Protein AF-A0A9X1SZ32-F1 (afdb_monomer_lite)

Secondary structure (DSSP, 8-state):
------------SSSSSSS-EEEE-----HHHHHHHHHH-TT-EEETTTTEEEEESTTHHHHHHHHHHHHHHHHTHHHHHHHHHHHHHS----TTEEEETTEEEE-----HHHHHHHHHSTT-EEETTTTEEEE-GGGHHHHHHHHHHHHHHHHHTSHHHHHHHHHHTTT-HHHHHHHHHHHHHHHTEEEE-GGGPPPTTSEEEETTEEEEEEEEEEEEP-HHHHTTT-TT--TT-EEEEEEPPPHHHHHHPPPBSS--SS--SEEPPBHHHHHHHHHHHHHHHHHHHHTT-

Structure (mmCIF, N/CA/C/O backbone):
data_AF-A0A9X1SZ32-F1
#
_entry.id   AF-A0A9X1SZ32-F1
#
loop_
_atom_site.group_PDB
_atom_site.id
_atom_site.type_symbol
_atom_site.label_atom_id
_atom_site.label_alt_id
_atom_site.label_comp_id
_atom_site.label_asym_id
_atom_site.label_entity_id
_atom_site.label_seq_id
_atom_site.pdbx_PDB_ins_code
_atom_site.Cartn_x
_atom_site.Cartn_y
_atom_site.Cartn_z
_atom_site.occupancy
_atom_site.B_iso_or_equiv
_atom_site.auth_seq_id
_atom_site.auth_comp_id
_atom_site.auth_asym_id
_atom_site.auth_atom_id
_atom_site.pdbx_PDB_model_num
ATOM 1 N N . MET A 1 1 ? -28.808 -0.299 -74.454 1.00 37.22 1 MET A N 1
ATOM 2 C CA . MET A 1 1 ? -27.360 -0.126 -74.206 1.00 37.22 1 MET A CA 1
ATOM 3 C C . MET A 1 1 ? -27.230 0.939 -73.129 1.00 37.22 1 MET A C 1
ATOM 5 O O . MET A 1 1 ? -27.571 2.066 -73.428 1.00 37.22 1 MET A O 1
ATOM 9 N N . GLY A 1 2 ? -26.879 0.734 -71.868 1.00 31.92 2 GLY A N 1
ATOM 10 C CA . GLY A 1 2 ? -26.468 -0.395 -71.041 1.00 31.92 2 GLY A CA 1
ATOM 11 C C . GLY A 1 2 ? -26.154 0.225 -69.664 1.00 31.92 2 GLY A C 1
ATOM 12 O O . GLY A 1 2 ? -25.594 1.315 -69.604 1.00 31.92 2 GLY A O 1
ATOM 13 N N . THR A 1 3 ? -26.618 -0.410 -68.593 1.00 28.94 3 THR A N 1
ATOM 14 C CA . THR A 1 3 ? -26.523 -0.019 -67.173 1.00 28.94 3 THR A CA 1
ATOM 15 C C . THR A 1 3 ? -25.076 0.079 -66.655 1.00 28.94 3 THR A C 1
ATOM 17 O O . THR A 1 3 ? -24.227 -0.631 -67.186 1.00 28.94 3 THR A O 1
ATOM 20 N N . LEU A 1 4 ? -24.836 0.879 -65.592 1.00 28.22 4 LEU A N 1
ATOM 21 C CA . LEU A 1 4 ? -24.066 0.599 -64.340 1.00 28.22 4 LEU A CA 1
ATOM 22 C C . LEU A 1 4 ? -23.610 1.933 -63.688 1.00 28.22 4 LEU A C 1
ATOM 24 O O . LEU A 1 4 ? -22.936 2.732 -64.324 1.00 28.22 4 LEU A O 1
ATOM 28 N N . LEU A 1 5 ? -24.169 2.307 -62.524 1.00 27.97 5 LEU A N 1
ATOM 29 C CA . LEU A 1 5 ? -23.553 2.196 -61.178 1.00 27.97 5 LEU A CA 1
ATOM 30 C C . LEU A 1 5 ? -22.208 2.955 -61.082 1.00 27.97 5 LEU A C 1
ATOM 32 O O . LEU A 1 5 ? -21.246 2.606 -61.744 1.00 27.97 5 LEU A O 1
ATOM 36 N N . GLY A 1 6 ? -22.074 3.979 -60.243 1.00 26.28 6 GLY A N 1
ATOM 37 C CA . GLY A 1 6 ? -21.951 3.717 -58.818 1.00 26.28 6 GLY A CA 1
ATOM 38 C C . GLY A 1 6 ? -21.923 4.984 -57.968 1.00 26.28 6 GLY A C 1
ATOM 39 O O . GLY A 1 6 ? -21.203 5.942 -58.231 1.00 26.28 6 GLY A O 1
ATOM 40 N N . ASN A 1 7 ? -22.749 4.906 -56.935 1.00 30.33 7 ASN A N 1
ATOM 41 C CA . ASN A 1 7 ? -22.775 5.690 -55.717 1.00 30.33 7 ASN A CA 1
ATOM 42 C C . ASN A 1 7 ? -21.350 5.833 -55.145 1.00 30.33 7 ASN A C 1
ATOM 44 O O . ASN A 1 7 ? -20.684 4.820 -54.933 1.00 30.33 7 ASN A O 1
ATOM 48 N N . ALA A 1 8 ? -20.880 7.056 -54.896 1.00 31.31 8 ALA A N 1
ATOM 49 C CA . ALA A 1 8 ? -19.676 7.276 -54.100 1.00 31.31 8 ALA A CA 1
ATOM 50 C C . ALA A 1 8 ? -20.061 7.151 -52.615 1.00 31.31 8 ALA A C 1
ATOM 52 O O . ALA A 1 8 ? -20.875 7.954 -52.156 1.00 31.31 8 ALA A O 1
ATOM 53 N N . PRO A 1 9 ? -19.535 6.182 -51.844 1.00 33.00 9 PRO A N 1
ATOM 54 C CA . PRO A 1 9 ? -19.779 6.153 -50.414 1.00 33.00 9 PRO A CA 1
ATOM 55 C C . PRO A 1 9 ? -18.887 7.202 -49.748 1.00 33.00 9 PRO A C 1
ATOM 57 O O . PRO A 1 9 ? -17.662 7.084 -49.715 1.00 33.00 9 PRO A O 1
ATOM 60 N N . GLN A 1 10 ? -19.531 8.236 -49.218 1.00 39.84 10 GLN A N 1
ATOM 61 C CA . GLN A 1 10 ? -19.034 9.047 -48.114 1.00 39.84 10 GLN A CA 1
ATOM 62 C C . GLN A 1 10 ? -19.106 8.203 -46.824 1.00 39.84 10 GLN A C 1
ATOM 64 O O . GLN A 1 10 ? -20.046 8.329 -46.055 1.00 39.84 10 GLN A O 1
ATOM 69 N N . GLU A 1 11 ? -18.136 7.320 -46.590 1.00 31.11 11 GLU A N 1
ATOM 70 C CA . GLU A 1 11 ? -17.907 6.617 -45.312 1.00 31.11 11 GLU A CA 1
ATOM 71 C C . GLU A 1 11 ? -16.381 6.374 -45.253 1.00 31.11 11 GLU A C 1
ATOM 73 O O . GLU A 1 11 ? -15.812 5.887 -46.222 1.00 31.11 11 GLU A O 1
ATOM 78 N N . SER A 1 12 ? -15.582 6.753 -44.253 1.00 35.78 12 SER A N 1
ATOM 79 C CA . SER A 1 12 ? -15.790 6.677 -42.810 1.00 35.78 12 SER A CA 1
ATOM 80 C C . SER A 1 12 ? -14.724 7.524 -42.068 1.00 35.78 12 SER A C 1
ATOM 82 O O . SER A 1 12 ? -13.616 7.052 -41.812 1.00 35.78 12 SER A O 1
ATOM 84 N N . GLU A 1 13 ? -15.030 8.769 -41.695 1.00 36.19 13 GLU A N 1
ATOM 85 C CA . GLU A 1 13 ? -14.284 9.485 -40.630 1.00 36.19 13 GLU A CA 1
ATOM 86 C C . GLU A 1 13 ? -14.883 9.220 -39.235 1.00 36.19 13 GLU A C 1
ATOM 88 O O . GLU A 1 13 ? -14.271 9.547 -38.225 1.00 36.19 13 GLU A O 1
ATOM 93 N N . ALA A 1 14 ? -16.049 8.568 -39.167 1.00 35.50 14 ALA A N 1
ATOM 94 C CA . ALA A 1 14 ? -16.816 8.386 -37.934 1.00 35.50 14 ALA A CA 1
ATOM 95 C C . ALA A 1 14 ? -16.626 7.023 -37.230 1.00 35.50 14 ALA A C 1
ATOM 97 O O . ALA A 1 14 ? -17.213 6.820 -36.173 1.00 35.50 14 ALA A O 1
ATOM 98 N N . ASP A 1 15 ? -15.820 6.098 -37.770 1.00 35.91 15 ASP A N 1
ATOM 99 C CA . ASP A 1 15 ? -15.730 4.715 -37.245 1.00 35.91 15 ASP A CA 1
ATOM 100 C C . ASP A 1 15 ? -14.423 4.414 -36.469 1.00 35.91 15 ASP A C 1
ATOM 102 O O . ASP A 1 15 ? -14.280 3.370 -35.833 1.00 35.91 15 ASP A O 1
ATOM 106 N N . ASP A 1 16 ? -13.463 5.349 -36.458 1.00 45.59 16 ASP A N 1
ATOM 107 C CA . ASP A 1 16 ? -12.176 5.186 -35.757 1.00 45.59 16 ASP A CA 1
ATOM 108 C C . ASP A 1 16 ? -12.234 5.602 -34.271 1.00 45.59 16 ASP A C 1
ATOM 110 O O . ASP A 1 16 ? -11.344 5.247 -33.495 1.00 45.59 16 ASP A O 1
ATOM 114 N N . GLU A 1 17 ? -13.279 6.314 -33.833 1.00 44.75 17 GLU A N 1
ATOM 115 C CA . GLU A 1 17 ? -13.390 6.789 -32.442 1.00 44.75 17 GLU A CA 1
ATOM 116 C C . GLU A 1 17 ? -13.824 5.677 -31.463 1.00 44.75 17 GLU A C 1
ATOM 118 O O . GLU A 1 17 ? -13.561 5.756 -30.263 1.00 44.75 17 GLU A O 1
ATOM 123 N N . ALA A 1 18 ? -14.399 4.583 -31.981 1.00 48.84 18 ALA A N 1
ATOM 124 C CA . ALA A 1 18 ? -14.763 3.389 -31.212 1.00 48.84 18 ALA A CA 1
ATOM 125 C C . ALA A 1 18 ? -13.740 2.239 -31.331 1.00 48.84 18 ALA A C 1
ATOM 127 O O . ALA A 1 18 ? -13.818 1.250 -30.591 1.00 48.84 18 ALA A O 1
ATOM 128 N N . ALA A 1 19 ? -12.769 2.339 -32.247 1.00 57.78 19 ALA A N 1
ATOM 129 C CA . ALA A 1 19 ? -11.773 1.299 -32.454 1.00 57.78 19 ALA A CA 1
ATOM 130 C C . ALA A 1 19 ? -10.678 1.369 -31.367 1.00 57.78 19 ALA A C 1
ATOM 132 O O . ALA A 1 19 ? -10.006 2.391 -31.213 1.00 57.78 19 ALA A O 1
ATOM 133 N N . 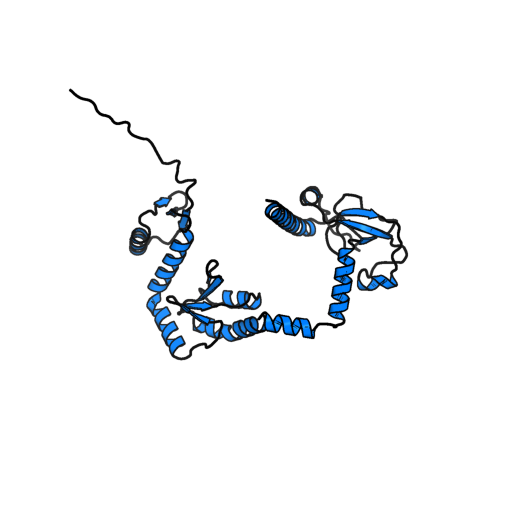PRO A 1 20 ? -10.428 0.285 -30.609 1.00 71.31 20 PRO A N 1
ATOM 134 C CA . PRO A 1 20 ? -9.401 0.285 -29.571 1.00 71.31 20 PRO A CA 1
ATOM 135 C C . PRO A 1 20 ? -8.019 0.503 -30.200 1.00 71.31 20 PRO A C 1
ATOM 137 O O . PRO A 1 20 ? -7.625 -0.237 -31.103 1.00 71.31 20 PRO A O 1
ATOM 140 N N . GLY A 1 21 ? -7.278 1.493 -29.707 1.00 81.62 21 GLY A N 1
ATOM 141 C CA . GLY A 1 21 ? -5.959 1.885 -30.205 1.00 81.62 21 GLY A CA 1
ATOM 142 C C . GLY A 1 21 ? -5.126 2.578 -29.126 1.00 81.62 21 GLY A C 1
ATOM 143 O O . GLY A 1 21 ? -5.576 2.755 -27.996 1.00 81.62 21 GLY A O 1
ATOM 144 N N . SER A 1 22 ? -3.887 2.938 -29.458 1.00 86.19 22 SER A N 1
ATOM 145 C CA . SER A 1 22 ? -2.960 3.598 -28.528 1.00 86.19 22 SER A CA 1
ATOM 146 C C . SER A 1 22 ? -2.138 4.654 -29.244 1.00 86.19 22 SER A C 1
ATOM 148 O O . SER A 1 22 ? -1.840 4.514 -30.429 1.00 86.19 22 SER A O 1
ATOM 150 N N . VAL A 1 23 ? -1.739 5.685 -28.505 1.00 86.06 23 VAL A N 1
ATOM 151 C CA . VAL A 1 23 ? -0.938 6.801 -29.015 1.00 86.06 23 VAL A CA 1
ATOM 152 C C . VAL A 1 23 ? 0.519 6.680 -28.577 1.00 86.06 23 VAL A C 1
ATOM 154 O O . VAL A 1 23 ? 0.804 6.119 -27.518 1.00 86.06 23 VAL A O 1
ATOM 157 N N . VAL A 1 24 ? 1.438 7.186 -29.397 1.00 83.50 24 VAL A N 1
ATOM 158 C CA . VAL A 1 24 ? 2.868 7.292 -29.088 1.00 83.50 24 VAL A CA 1
ATOM 159 C C . VAL A 1 24 ? 3.442 8.580 -29.667 1.00 83.50 24 VAL A C 1
ATOM 161 O O . VAL A 1 24 ? 3.164 8.929 -30.812 1.00 83.50 24 VAL A O 1
ATOM 164 N N . ALA A 1 25 ? 4.260 9.275 -28.884 1.00 80.75 25 ALA A N 1
ATOM 165 C CA . ALA A 1 25 ? 5.033 10.424 -29.330 1.00 80.75 25 ALA A CA 1
ATOM 166 C C . ALA A 1 25 ? 6.519 10.154 -29.077 1.00 80.75 25 ALA A C 1
ATOM 168 O O . ALA A 1 25 ? 6.885 9.598 -28.042 1.00 80.75 25 ALA A O 1
ATOM 169 N N . PHE A 1 26 ? 7.359 10.533 -30.032 1.00 71.25 26 PHE A N 1
ATOM 170 C CA . PHE A 1 26 ? 8.816 10.468 -29.954 1.00 71.25 26 PHE A CA 1
ATOM 171 C C . PHE A 1 26 ? 9.406 11.639 -30.762 1.00 71.25 26 PHE A C 1
ATOM 173 O O . PHE A 1 26 ? 8.697 12.190 -31.613 1.00 71.25 26 PHE A O 1
ATOM 180 N N . PRO A 1 27 ? 10.656 12.065 -30.492 1.00 68.50 27 PRO A N 1
ATOM 181 C CA . PRO A 1 27 ? 11.306 13.147 -31.231 1.00 68.50 27 PRO A CA 1
ATOM 182 C C . PRO A 1 27 ? 11.292 12.902 -32.745 1.00 68.50 27 PRO A C 1
ATOM 184 O O . PRO A 1 27 ? 11.427 11.766 -33.197 1.00 68.50 27 PRO A O 1
ATOM 187 N N . TYR A 1 28 ? 11.126 13.965 -33.536 1.00 55.81 28 TYR A N 1
ATOM 188 C CA . TYR A 1 28 ? 11.099 13.843 -34.992 1.00 55.81 28 TYR A CA 1
ATOM 189 C C . TYR A 1 28 ? 12.503 13.537 -35.527 1.00 55.81 28 TYR A C 1
ATOM 191 O O . TYR A 1 28 ? 13.334 14.431 -35.669 1.00 55.81 28 TYR A O 1
ATOM 199 N N . ASP A 1 29 ? 12.741 12.269 -35.844 1.00 65.81 29 ASP A N 1
ATOM 200 C CA . ASP A 1 29 ? 13.906 11.790 -36.579 1.00 65.81 29 ASP A CA 1
ATOM 201 C C . ASP A 1 29 ? 13.441 11.000 -37.809 1.00 65.81 29 ASP A C 1
ATOM 203 O O . ASP A 1 29 ? 12.583 10.120 -37.716 1.00 65.81 29 ASP A O 1
ATOM 207 N N . ARG A 1 30 ? 14.004 11.320 -38.978 1.00 54.25 30 ARG A N 1
ATOM 208 C CA . ARG A 1 30 ? 13.578 10.761 -40.269 1.00 54.25 30 ARG A CA 1
ATOM 209 C C . ARG A 1 30 ? 13.781 9.245 -40.312 1.00 54.25 30 ARG A C 1
ATOM 211 O O . ARG A 1 30 ? 12.917 8.534 -40.812 1.00 54.25 30 ARG A O 1
ATOM 218 N N . MET A 1 31 ? 14.871 8.758 -39.719 1.00 50.03 31 MET A N 1
ATOM 219 C CA . MET A 1 31 ? 15.194 7.333 -39.670 1.00 50.03 31 MET A CA 1
ATOM 220 C C . MET A 1 31 ? 14.257 6.575 -38.713 1.00 50.03 31 MET A C 1
ATOM 222 O O . MET A 1 31 ? 13.706 5.538 -39.080 1.00 50.03 31 MET A O 1
ATOM 226 N N . THR A 1 32 ? 13.995 7.134 -37.529 1.00 63.88 32 THR A N 1
ATOM 227 C CA . THR A 1 32 ? 13.043 6.593 -36.542 1.00 63.88 32 THR A CA 1
ATOM 228 C C . THR A 1 32 ? 11.605 6.562 -37.081 1.00 63.88 32 THR A C 1
ATOM 230 O O . THR A 1 32 ? 10.882 5.584 -36.884 1.00 63.88 32 THR A O 1
ATOM 233 N N . VAL A 1 33 ? 11.180 7.597 -37.817 1.00 71.88 33 VAL A N 1
ATOM 234 C CA . VAL A 1 33 ? 9.857 7.645 -38.466 1.00 71.88 33 VAL A CA 1
ATOM 235 C C . VAL A 1 33 ? 9.734 6.582 -39.559 1.00 71.88 33 VAL A C 1
ATOM 237 O O . VAL A 1 33 ? 8.706 5.903 -39.623 1.00 71.88 33 VAL A O 1
ATOM 240 N N . ASP A 1 34 ? 10.762 6.387 -40.386 1.00 72.31 34 ASP A N 1
ATOM 241 C CA . ASP A 1 34 ? 10.743 5.374 -41.448 1.00 72.31 34 ASP A CA 1
ATOM 242 C C . ASP A 1 34 ? 10.673 3.947 -40.871 1.00 72.31 34 ASP A C 1
ATOM 244 O O . ASP A 1 34 ? 9.846 3.137 -41.308 1.00 72.31 34 ASP A O 1
ATOM 248 N N . GLN A 1 35 ? 11.443 3.655 -39.817 1.00 73.62 35 GLN A N 1
ATOM 249 C CA . GLN A 1 35 ? 11.374 2.378 -39.093 1.00 73.62 35 GLN A CA 1
ATOM 250 C C . GLN A 1 35 ? 10.012 2.163 -38.416 1.00 73.62 35 GLN A C 1
ATOM 252 O O . GLN A 1 35 ? 9.424 1.079 -38.510 1.00 73.62 35 GLN A O 1
ATOM 257 N N . PHE A 1 36 ? 9.462 3.204 -37.782 1.00 81.12 36 PHE A N 1
ATOM 258 C CA . PHE A 1 36 ? 8.135 3.159 -37.173 1.00 81.12 36 PHE A CA 1
ATOM 259 C C . PHE A 1 36 ? 7.045 2.860 -38.211 1.00 81.12 36 PHE A C 1
ATOM 261 O O . PHE A 1 36 ? 6.205 1.983 -37.992 1.00 81.12 36 PHE A O 1
ATOM 268 N N . ARG A 1 37 ? 7.075 3.527 -39.372 1.00 82.62 37 ARG A N 1
ATOM 269 C CA . ARG A 1 37 ? 6.113 3.302 -40.466 1.00 82.62 37 ARG A CA 1
ATOM 270 C C . ARG A 1 37 ? 6.253 1.916 -41.085 1.00 82.62 37 ARG A C 1
ATOM 272 O O . ARG A 1 37 ? 5.239 1.315 -41.437 1.00 82.62 37 ARG A O 1
ATOM 279 N N . HIS A 1 38 ? 7.468 1.375 -41.160 1.00 80.56 38 HIS A N 1
ATOM 280 C CA . HIS A 1 38 ? 7.688 -0.009 -41.577 1.00 80.56 38 HIS A CA 1
ATOM 281 C C . HIS A 1 38 ? 7.061 -1.006 -40.583 1.00 80.56 38 HIS A C 1
ATOM 283 O O . HIS A 1 38 ? 6.368 -1.946 -40.975 1.00 80.56 38 HIS A O 1
ATOM 289 N N . ARG A 1 39 ? 7.238 -0.778 -39.274 1.00 82.94 39 ARG A N 1
ATOM 290 C CA . ARG A 1 39 ? 6.741 -1.663 -38.204 1.00 82.94 39 ARG A CA 1
ATOM 291 C C . ARG A 1 39 ? 5.235 -1.547 -37.942 1.00 82.94 39 ARG A C 1
ATOM 293 O O . ARG A 1 39 ? 4.593 -2.521 -37.509 1.00 82.94 39 ARG A O 1
ATOM 300 N N . PHE A 1 40 ? 4.672 -0.368 -38.191 1.00 89.31 40 PHE A N 1
ATOM 301 C CA . PHE A 1 40 ? 3.260 -0.032 -38.023 1.00 89.31 40 PHE A CA 1
ATOM 302 C C . PHE A 1 40 ? 2.683 0.619 -39.291 1.00 89.31 40 PHE A C 1
ATOM 304 O O . PHE A 1 40 ? 2.341 1.800 -39.275 1.00 89.31 40 PHE A O 1
ATOM 311 N N . PRO A 1 41 ? 2.452 -0.151 -40.373 1.00 85.06 41 PRO A N 1
ATOM 312 C CA . PRO A 1 41 ? 1.997 0.406 -41.654 1.00 85.06 41 PRO A CA 1
ATOM 313 C C . PRO A 1 41 ? 0.627 1.095 -41.603 1.00 85.06 41 PRO A C 1
ATOM 315 O O . PRO A 1 41 ? 0.294 1.889 -42.474 1.00 85.06 41 PRO A O 1
ATOM 318 N N . ARG A 1 42 ? -0.188 0.766 -40.591 1.00 86.12 42 ARG A N 1
ATOM 319 C CA . ARG A 1 42 ? -1.528 1.334 -40.367 1.00 86.12 42 ARG A CA 1
ATOM 320 C C . ARG A 1 42 ? -1.546 2.476 -39.343 1.00 86.12 42 ARG A C 1
ATOM 322 O O . ARG A 1 42 ? -2.628 2.922 -38.978 1.00 86.12 42 ARG A O 1
ATOM 329 N N . ALA A 1 43 ? -0.389 2.905 -38.832 1.00 88.50 43 ALA A N 1
ATOM 330 C CA . ALA A 1 43 ? -0.320 4.037 -37.915 1.00 88.50 43 ALA A CA 1
ATOM 331 C C . ALA A 1 43 ? -0.621 5.355 -38.642 1.00 88.50 43 ALA A C 1
ATOM 333 O O . ALA A 1 43 ? -0.263 5.525 -39.808 1.00 88.50 43 ALA A O 1
ATOM 334 N N . ARG A 1 44 ? -1.262 6.296 -37.947 1.00 88.12 44 ARG A N 1
ATOM 335 C CA . ARG A 1 44 ? -1.644 7.607 -38.489 1.00 88.12 44 ARG A CA 1
ATOM 336 C C . ARG A 1 44 ? -1.108 8.719 -37.601 1.00 88.12 44 ARG A C 1
ATOM 338 O O . ARG A 1 44 ? -1.188 8.618 -36.381 1.00 88.12 44 ARG A O 1
ATOM 345 N N . TRP A 1 45 ? -0.564 9.771 -38.204 1.00 86.94 45 TRP A N 1
ATOM 346 C CA . TRP A 1 45 ? -0.228 10.984 -37.463 1.00 86.94 45 TRP A CA 1
ATOM 347 C C . TRP A 1 45 ? -1.516 11.717 -37.095 1.00 86.94 45 TRP A C 1
ATOM 349 O O . TRP A 1 45 ? -2.368 11.932 -37.957 1.00 86.94 45 TRP A O 1
ATOM 359 N N . ARG A 1 46 ? -1.650 12.087 -35.824 1.00 85.00 46 ARG A N 1
ATOM 360 C CA . ARG A 1 46 ? -2.748 12.899 -35.311 1.00 85.00 46 ARG A CA 1
ATOM 361 C C . ARG A 1 46 ? -2.200 14.250 -34.881 1.00 85.00 46 ARG A C 1
ATOM 363 O O . ARG A 1 46 ? -1.402 14.340 -33.946 1.00 85.00 46 ARG A O 1
ATOM 370 N N . ASP A 1 47 ? -2.600 15.289 -35.608 1.00 78.31 47 ASP A N 1
ATOM 371 C CA . ASP A 1 47 ? -2.028 16.622 -35.435 1.00 78.31 47 ASP A CA 1
ATOM 372 C C . ASP A 1 47 ? -2.515 17.328 -34.163 1.00 78.31 47 ASP A C 1
ATOM 374 O O . ASP A 1 47 ? -1.780 18.115 -33.573 1.00 78.31 47 ASP A O 1
ATOM 378 N N . ASP A 1 48 ? -3.711 16.979 -33.694 1.00 79.31 48 ASP A N 1
ATOM 379 C CA . ASP A 1 48 ? -4.348 17.503 -32.485 1.00 79.31 48 ASP A CA 1
ATOM 380 C C . ASP A 1 48 ? -3.606 17.117 -31.196 1.00 79.31 48 ASP A C 1
ATOM 382 O O . ASP A 1 48 ? -3.498 17.921 -30.274 1.00 79.31 48 ASP A O 1
ATOM 386 N N . ILE A 1 49 ? -3.043 15.908 -31.153 1.00 77.81 49 ILE A N 1
ATOM 387 C CA . ILE A 1 49 ? -2.268 15.389 -30.012 1.00 77.81 49 ILE A CA 1
ATOM 388 C C . ILE A 1 49 ? -0.760 15.325 -30.284 1.00 77.81 49 ILE A C 1
ATOM 390 O O . ILE A 1 49 ? -0.009 14.849 -29.433 1.00 77.81 49 ILE A O 1
ATOM 394 N N . LYS A 1 50 ? -0.323 15.772 -31.471 1.00 81.75 50 LYS A N 1
ATOM 395 C CA . LYS A 1 50 ? 1.068 15.711 -31.955 1.00 81.75 50 LYS A CA 1
ATOM 396 C C . LYS A 1 50 ? 1.716 14.343 -31.699 1.00 81.75 50 LYS A C 1
ATOM 398 O O . LYS A 1 50 ? 2.840 14.245 -31.208 1.00 81.75 50 LYS A O 1
ATOM 403 N N . ALA A 1 51 ? 0.981 13.281 -32.017 1.00 86.50 51 ALA A N 1
ATOM 404 C CA . ALA A 1 51 ? 1.382 11.907 -31.748 1.00 86.50 51 ALA A CA 1
ATOM 405 C C . ALA A 1 51 ? 0.916 10.958 -32.856 1.00 86.50 51 ALA A C 1
ATOM 407 O O . ALA A 1 51 ? -0.036 11.224 -33.592 1.00 86.50 51 ALA A O 1
ATOM 408 N N . TRP A 1 52 ? 1.568 9.804 -32.951 1.00 87.44 52 TRP A N 1
ATOM 409 C CA . TRP A 1 52 ? 1.144 8.711 -33.813 1.00 87.44 52 TRP A CA 1
ATOM 410 C C . TRP A 1 52 ? 0.085 7.866 -33.114 1.00 87.44 52 TRP A C 1
ATOM 412 O O . TRP A 1 52 ? 0.302 7.365 -32.012 1.00 87.44 52 TRP A O 1
ATOM 422 N N . TRP A 1 53 ? -1.047 7.656 -33.774 1.00 89.38 53 TRP A N 1
ATOM 423 C CA . TRP A 1 53 ? -2.066 6.702 -33.364 1.00 89.38 53 TRP A CA 1
ATOM 424 C C . TRP A 1 53 ? -1.844 5.358 -34.055 1.00 89.38 53 TRP A C 1
ATOM 426 O O . TRP A 1 53 ? -1.660 5.292 -35.273 1.00 89.38 53 TRP A O 1
ATOM 436 N N . VAL A 1 54 ? -1.871 4.275 -33.280 1.00 89.69 54 VAL A N 1
ATOM 437 C CA . VAL A 1 54 ? -1.736 2.902 -33.772 1.00 89.69 54 VAL A CA 1
ATOM 438 C C . VAL A 1 54 ? -3.037 2.135 -33.505 1.00 89.69 54 VAL A C 1
ATOM 440 O O . VAL A 1 54 ? -3.436 2.018 -32.341 1.00 89.69 54 VAL A O 1
ATOM 443 N N . PRO A 1 55 ? -3.673 1.555 -34.542 1.00 85.94 55 PRO A N 1
ATOM 444 C CA . PRO A 1 55 ? -4.903 0.785 -34.383 1.00 85.94 55 PRO A CA 1
ATOM 445 C C . PRO A 1 55 ? -4.670 -0.580 -33.723 1.00 85.94 55 PRO A C 1
ATOM 447 O O . PRO A 1 55 ? -3.677 -1.269 -33.990 1.00 85.94 55 PRO A O 1
ATOM 450 N N . GLY A 1 56 ? -5.655 -1.025 -32.943 1.00 82.69 56 GLY A N 1
ATOM 451 C CA . GLY A 1 56 ? -5.792 -2.390 -32.442 1.00 82.69 56 GLY A CA 1
ATOM 452 C C . GLY A 1 56 ? -5.695 -2.518 -30.918 1.00 82.69 56 GLY A C 1
ATOM 453 O O . GLY A 1 56 ? -4.943 -1.816 -30.248 1.00 82.69 56 GLY A O 1
ATOM 454 N N . LYS A 1 57 ? -6.388 -3.526 -30.369 1.00 79.81 57 LYS A N 1
ATOM 455 C CA . LYS A 1 57 ? -6.447 -3.832 -28.921 1.00 79.81 57 LYS A CA 1
ATOM 456 C C . LYS A 1 57 ? -5.081 -4.062 -28.261 1.00 79.81 57 LYS A C 1
ATOM 458 O O . LYS A 1 57 ? -4.953 -3.931 -27.052 1.00 79.81 57 LYS A O 1
ATOM 463 N N . THR A 1 58 ? -4.056 -4.420 -29.038 1.00 80.44 58 THR A N 1
ATOM 464 C CA . THR A 1 58 ? -2.683 -4.652 -28.553 1.00 80.44 58 THR A CA 1
ATOM 465 C C . THR A 1 58 ? -1.706 -3.555 -28.984 1.00 80.44 58 THR A C 1
ATOM 467 O O . THR A 1 58 ? -0.494 -3.784 -28.968 1.00 80.44 58 THR A O 1
ATOM 470 N N . ALA A 1 59 ? -2.201 -2.398 -29.435 1.00 81.19 59 ALA A N 1
ATOM 471 C CA . ALA A 1 59 ? -1.378 -1.302 -29.935 1.00 81.19 59 ALA A CA 1
ATOM 472 C C . ALA A 1 59 ? -0.345 -0.847 -28.896 1.00 81.19 59 ALA A C 1
ATOM 474 O O . ALA A 1 59 ? 0.844 -0.839 -29.207 1.00 81.19 59 ALA A O 1
ATOM 475 N N . SER A 1 60 ? -0.756 -0.613 -27.644 1.00 73.12 60 SER A N 1
ATOM 476 C CA . SER A 1 60 ? 0.155 -0.217 -26.556 1.00 73.12 60 SER A CA 1
ATOM 477 C C . SER A 1 60 ? 1.279 -1.235 -26.337 1.00 73.12 60 SER A C 1
ATOM 479 O O . SER A 1 60 ? 2.439 -0.858 -26.200 1.00 73.12 60 SER A O 1
ATOM 481 N N . ARG A 1 61 ? 0.966 -2.540 -26.389 1.00 73.06 61 ARG A N 1
ATOM 482 C CA . ARG A 1 61 ? 1.949 -3.629 -26.235 1.00 73.06 61 ARG A CA 1
ATOM 483 C C . ARG A 1 61 ? 2.978 -3.634 -27.360 1.00 73.06 61 ARG A C 1
ATOM 485 O O . ARG A 1 61 ? 4.167 -3.828 -27.120 1.00 73.06 61 ARG A O 1
ATOM 492 N N . ARG A 1 62 ? 2.524 -3.458 -28.601 1.00 82.00 62 ARG A N 1
ATOM 493 C CA . ARG A 1 62 ? 3.422 -3.431 -29.760 1.00 82.00 62 ARG A CA 1
ATOM 494 C C . ARG A 1 62 ? 4.292 -2.175 -29.753 1.00 82.00 62 ARG A C 1
ATOM 496 O O . ARG A 1 62 ? 5.475 -2.299 -30.037 1.00 82.00 62 ARG A O 1
ATOM 503 N N . ILE A 1 63 ? 3.722 -1.017 -29.408 1.00 80.62 63 ILE A N 1
ATOM 504 C CA . ILE A 1 63 ? 4.447 0.253 -29.261 1.00 80.62 63 ILE A CA 1
ATOM 505 C C . ILE A 1 63 ? 5.535 0.120 -28.195 1.00 80.62 63 ILE A C 1
ATOM 507 O O . ILE A 1 63 ? 6.693 0.386 -28.486 1.00 80.62 63 ILE A O 1
ATOM 511 N N . GLY A 1 64 ? 5.187 -0.339 -26.987 1.00 74.88 64 GLY A N 1
ATOM 512 C CA . GLY A 1 64 ? 6.151 -0.475 -25.892 1.00 74.88 64 GLY A CA 1
ATOM 513 C C . GLY A 1 64 ? 7.277 -1.457 -26.214 1.00 74.88 64 GLY A C 1
ATOM 514 O O . GLY A 1 64 ? 8.425 -1.217 -25.858 1.00 74.88 64 GLY A O 1
ATOM 515 N N . ARG A 1 65 ? 6.971 -2.537 -26.946 1.00 80.19 65 ARG A N 1
ATOM 516 C CA . ARG A 1 65 ? 7.992 -3.467 -27.443 1.00 80.19 65 ARG A CA 1
ATOM 517 C C . ARG A 1 65 ? 8.916 -2.811 -28.464 1.00 80.19 65 ARG A C 1
ATOM 519 O O . ARG A 1 65 ? 10.120 -2.954 -28.336 1.00 80.19 65 ARG A O 1
ATOM 526 N N . TRP A 1 66 ? 8.361 -2.104 -29.445 1.00 82.44 66 TRP A N 1
ATOM 527 C CA . TRP A 1 66 ? 9.158 -1.435 -30.469 1.00 82.44 66 TRP A CA 1
ATOM 528 C C . TRP A 1 66 ? 10.039 -0.334 -29.871 1.00 82.44 66 TRP A C 1
ATOM 530 O O . TRP A 1 66 ? 11.218 -0.291 -30.176 1.00 82.44 66 TRP A O 1
ATOM 540 N N . LEU A 1 67 ? 9.525 0.485 -28.947 1.00 75.81 67 LEU A N 1
ATOM 541 C CA . LEU A 1 67 ? 10.345 1.471 -28.231 1.00 75.81 67 LEU A CA 1
ATOM 542 C C . LEU A 1 67 ? 11.491 0.804 -27.461 1.00 75.81 67 LEU A C 1
ATOM 544 O O . LEU A 1 67 ? 12.621 1.268 -27.526 1.00 75.81 67 LEU A O 1
ATOM 548 N N . ALA A 1 68 ? 11.223 -0.318 -26.788 1.00 67.88 68 ALA A N 1
ATOM 549 C CA . ALA A 1 68 ? 12.266 -1.077 -26.104 1.00 67.88 68 ALA A CA 1
ATOM 550 C C . ALA A 1 68 ? 13.299 -1.688 -27.073 1.00 67.88 68 ALA A C 1
ATOM 552 O O . ALA A 1 68 ? 14.471 -1.776 -26.724 1.00 67.88 68 ALA A O 1
ATOM 553 N N . GLU A 1 69 ? 12.882 -2.106 -28.273 1.00 69.25 69 GLU A N 1
ATOM 554 C CA . GLU A 1 69 ? 13.776 -2.580 -29.339 1.00 69.25 69 GLU A CA 1
ATOM 555 C C . GLU A 1 69 ? 14.651 -1.432 -29.876 1.00 69.25 69 GLU A C 1
ATOM 557 O O . GLU A 1 69 ? 15.855 -1.611 -30.023 1.00 69.25 69 GLU A O 1
ATOM 562 N N . GLN A 1 70 ? 14.080 -0.243 -30.093 1.00 68.44 70 GLN A N 1
ATOM 563 C CA . GLN A 1 70 ? 14.805 0.939 -30.575 1.00 68.44 70 GLN A CA 1
ATOM 564 C C . GLN A 1 70 ? 15.802 1.480 -29.542 1.00 68.44 70 GLN A C 1
ATOM 566 O O . GLN A 1 70 ? 16.929 1.805 -29.895 1.00 68.44 70 GLN A O 1
ATOM 571 N N . GLU A 1 71 ? 15.430 1.518 -28.261 1.00 61.22 71 GLU A N 1
ATOM 572 C CA . GLU A 1 71 ? 16.337 1.900 -27.168 1.00 61.22 71 GLU A CA 1
ATOM 573 C C . GLU A 1 71 ? 17.492 0.890 -27.016 1.00 61.22 71 GLU A C 1
ATOM 575 O O . GLU A 1 71 ? 18.627 1.254 -26.710 1.00 61.22 71 GLU A O 1
ATOM 580 N N . ALA A 1 72 ? 17.224 -0.401 -27.245 1.00 58.09 72 ALA A N 1
ATOM 581 C CA . ALA A 1 72 ? 18.246 -1.448 -27.249 1.00 58.09 72 ALA A CA 1
ATOM 582 C C . ALA A 1 72 ? 19.203 -1.332 -28.448 1.00 58.09 72 ALA A C 1
ATOM 584 O O . ALA A 1 72 ? 20.393 -1.614 -28.317 1.00 58.09 72 ALA A O 1
ATOM 585 N N . GLU A 1 73 ? 18.699 -0.904 -29.605 1.00 60.09 73 GLU A N 1
ATOM 586 C CA . GLU A 1 73 ? 19.482 -0.719 -30.829 1.00 60.09 73 GLU A CA 1
ATOM 587 C C . GLU A 1 73 ? 20.331 0.561 -30.786 1.00 60.09 73 GLU A C 1
ATOM 589 O O . GLU A 1 73 ? 21.512 0.521 -31.135 1.00 60.09 73 GLU A O 1
ATOM 594 N N . ALA A 1 74 ? 19.779 1.663 -30.264 1.00 58.53 74 ALA A N 1
ATOM 595 C CA . ALA A 1 74 ? 20.480 2.939 -30.090 1.00 58.53 74 ALA A CA 1
ATOM 596 C C . ALA A 1 74 ? 21.692 2.840 -29.144 1.00 58.53 74 ALA A C 1
ATOM 598 O O . ALA A 1 74 ? 22.682 3.546 -29.321 1.00 58.53 74 ALA A O 1
ATOM 599 N N . ASP A 1 75 ? 21.647 1.910 -28.187 1.00 66.69 75 ASP A N 1
ATOM 600 C CA . ASP A 1 75 ? 22.671 1.714 -27.156 1.00 66.69 75 ASP A CA 1
ATOM 601 C C . ASP A 1 75 ? 23.255 0.290 -27.165 1.00 66.69 75 ASP A C 1
ATOM 603 O O . ASP A 1 75 ? 23.733 -0.222 -26.145 1.00 66.69 75 ASP A O 1
ATOM 607 N N . ALA A 1 76 ? 23.267 -0.360 -28.332 1.00 69.56 76 ALA A N 1
ATOM 608 C CA . ALA A 1 76 ? 23.751 -1.732 -28.502 1.00 69.56 76 ALA A CA 1
ATOM 609 C C . ALA A 1 76 ? 25.174 -1.946 -27.949 1.00 69.56 76 ALA A C 1
ATOM 611 O O . ALA A 1 76 ? 25.499 -3.032 -27.461 1.00 69.56 76 ALA A O 1
ATOM 612 N N . HIS A 1 77 ? 26.013 -0.904 -27.982 1.00 72.38 77 HIS A N 1
ATOM 613 C CA . HIS A 1 77 ? 27.356 -0.923 -27.405 1.00 72.38 77 HIS A CA 1
ATOM 614 C C . HIS A 1 77 ? 27.347 -0.969 -25.866 1.00 72.38 77 HIS A C 1
ATOM 616 O O . HIS A 1 77 ? 28.111 -1.727 -25.268 1.00 72.38 77 HIS A O 1
ATOM 622 N N . ALA A 1 78 ? 26.469 -0.202 -25.211 1.00 72.81 78 ALA A N 1
ATOM 623 C CA . ALA A 1 78 ? 26.330 -0.223 -23.755 1.00 72.81 78 ALA A CA 1
ATOM 624 C C . ALA A 1 78 ? 25.734 -1.554 -23.271 1.00 72.81 78 ALA A C 1
ATOM 626 O O . ALA A 1 78 ? 26.192 -2.114 -22.274 1.00 72.81 78 ALA A O 1
ATOM 627 N N . ASP A 1 79 ? 24.775 -2.109 -24.016 1.00 80.38 79 ASP A N 1
ATOM 628 C CA . ASP A 1 79 ? 24.226 -3.434 -23.725 1.00 80.38 79 ASP A CA 1
ATOM 629 C C . ASP A 1 79 ? 25.243 -4.557 -23.983 1.00 80.38 79 ASP A C 1
ATOM 631 O O . ASP A 1 79 ? 25.253 -5.541 -23.246 1.00 80.38 79 ASP A O 1
ATOM 635 N N . ALA A 1 80 ? 26.130 -4.425 -24.978 1.00 82.56 80 ALA A N 1
ATOM 636 C CA . ALA A 1 80 ? 27.237 -5.363 -25.176 1.00 82.56 80 ALA A CA 1
ATOM 637 C C . ALA A 1 80 ? 28.191 -5.361 -23.974 1.00 82.56 80 ALA A C 1
ATOM 639 O O . ALA A 1 80 ? 28.449 -6.421 -23.414 1.00 82.56 80 ALA A O 1
ATOM 640 N N . ARG A 1 81 ? 28.602 -4.177 -23.499 1.00 83.56 81 ARG A N 1
ATOM 641 C CA . ARG A 1 81 ? 29.429 -4.050 -22.288 1.00 83.56 81 ARG A CA 1
ATOM 642 C C . ARG A 1 81 ? 28.759 -4.679 -21.064 1.00 83.56 81 ARG A C 1
ATOM 644 O O . ARG A 1 81 ? 29.415 -5.376 -20.299 1.00 83.56 81 ARG A O 1
ATOM 651 N N . GLY A 1 82 ? 27.460 -4.445 -20.883 1.00 85.69 82 GLY A N 1
ATOM 652 C CA . GLY A 1 82 ? 26.695 -5.042 -19.789 1.00 85.69 82 GLY A CA 1
ATOM 653 C C . GLY A 1 82 ? 26.613 -6.570 -19.869 1.00 85.69 82 GLY A C 1
ATOM 654 O O . GLY A 1 82 ? 26.724 -7.248 -18.850 1.00 85.69 82 GLY A O 1
ATOM 655 N N . ARG A 1 83 ? 26.478 -7.128 -21.080 1.00 86.88 83 ARG A N 1
ATOM 656 C CA . ARG A 1 83 ? 26.542 -8.582 -21.307 1.00 86.88 83 ARG A CA 1
ATOM 657 C C . ARG A 1 83 ? 27.919 -9.153 -20.993 1.00 86.88 83 ARG A C 1
ATOM 659 O O . ARG A 1 83 ? 27.982 -10.196 -20.353 1.00 86.88 83 ARG A O 1
ATOM 666 N N . ASP A 1 84 ? 28.986 -8.480 -21.410 1.00 88.38 84 ASP A N 1
ATOM 667 C CA . ASP A 1 84 ? 30.358 -8.922 -21.142 1.00 88.38 84 ASP A CA 1
ATOM 668 C C . ASP A 1 84 ? 30.655 -8.904 -19.635 1.00 88.38 84 ASP A C 1
ATOM 670 O O . ASP A 1 84 ? 31.205 -9.866 -19.102 1.00 88.38 84 ASP A O 1
ATOM 674 N N . ALA A 1 85 ? 30.213 -7.859 -18.927 1.00 87.38 85 ALA A N 1
ATOM 675 C CA . ALA A 1 85 ? 30.321 -7.769 -17.472 1.00 87.38 85 ALA A CA 1
ATOM 676 C C . ALA A 1 85 ? 29.547 -8.896 -16.764 1.00 87.38 85 ALA A C 1
ATOM 678 O O . ALA A 1 85 ? 30.084 -9.549 -15.871 1.00 87.38 85 ALA A O 1
ATOM 679 N N . PHE A 1 86 ? 28.321 -9.191 -17.211 1.00 89.44 86 PHE A N 1
ATOM 680 C CA . PHE A 1 86 ? 27.549 -10.320 -16.689 1.00 89.44 86 PHE A CA 1
ATOM 681 C C . PHE A 1 86 ? 28.199 -11.677 -17.002 1.00 89.44 86 PHE A C 1
ATOM 683 O O . PHE A 1 86 ? 28.164 -12.578 -16.171 1.00 89.44 86 PHE A O 1
ATOM 690 N N . ALA A 1 87 ? 28.790 -11.850 -18.188 1.00 89.50 87 ALA A N 1
ATOM 691 C CA . ALA A 1 87 ? 29.490 -13.081 -18.549 1.00 89.50 87 ALA A CA 1
ATOM 692 C C . ALA A 1 87 ? 30.753 -13.298 -17.700 1.00 89.50 87 ALA A C 1
ATOM 694 O O . ALA A 1 87 ? 31.104 -14.442 -17.412 1.00 89.50 87 ALA A O 1
ATOM 695 N N . PHE A 1 88 ? 31.415 -12.211 -17.295 1.00 89.81 88 PHE A N 1
ATOM 696 C CA . PHE A 1 88 ? 32.573 -12.248 -16.409 1.00 89.81 88 PHE A CA 1
ATOM 697 C C . PHE A 1 88 ? 32.187 -12.581 -14.961 1.00 89.81 88 PHE A C 1
ATOM 699 O O . PHE A 1 88 ? 32.791 -13.465 -14.355 1.00 89.81 88 PHE A O 1
ATOM 706 N N . GLU A 1 89 ? 31.170 -11.911 -14.415 1.00 89.81 89 GLU A N 1
ATOM 707 C CA . GLU A 1 89 ? 30.733 -12.092 -13.028 1.00 89.81 89 GLU A CA 1
ATOM 708 C C . GLU A 1 89 ? 29.203 -12.247 -12.946 1.00 89.81 89 GLU A C 1
ATOM 710 O O . GLU A 1 89 ? 28.485 -11.295 -12.631 1.00 89.81 89 GLU A O 1
ATOM 715 N N . PRO A 1 90 ? 28.663 -13.440 -13.249 1.00 91.31 90 PRO A N 1
ATOM 716 C CA . PRO A 1 90 ? 27.224 -13.631 -13.332 1.00 91.31 90 PRO A CA 1
ATOM 717 C C . PRO A 1 90 ? 26.566 -13.601 -11.954 1.00 91.31 90 PRO A C 1
ATOM 719 O O . PRO A 1 90 ? 27.021 -14.223 -10.993 1.00 91.31 90 PRO A O 1
ATOM 722 N N . ILE A 1 91 ? 25.404 -12.957 -11.889 1.00 91.44 91 ILE A N 1
ATOM 723 C CA . ILE A 1 91 ? 24.503 -13.083 -10.746 1.00 91.44 91 ILE A CA 1
ATOM 724 C C . ILE A 1 91 ? 23.765 -14.420 -10.866 1.00 91.44 91 ILE A C 1
ATOM 726 O O . ILE A 1 91 ? 22.988 -14.628 -11.799 1.00 91.44 91 ILE A O 1
ATOM 730 N N . VAL A 1 92 ? 23.976 -15.317 -9.904 1.00 91.56 92 VAL A N 1
ATOM 731 C CA . VAL A 1 92 ? 23.293 -16.616 -9.845 1.00 91.56 92 VAL A CA 1
ATOM 732 C C . VAL A 1 92 ? 22.178 -16.547 -8.811 1.00 91.56 92 VAL A C 1
ATOM 734 O O . VAL A 1 92 ? 22.437 -16.498 -7.611 1.00 91.56 92 VAL A O 1
ATOM 737 N N . SER A 1 93 ? 20.924 -16.546 -9.262 1.00 90.81 93 SER A N 1
ATOM 738 C CA . SER A 1 93 ? 19.773 -16.509 -8.360 1.00 90.81 93 SER A CA 1
ATOM 739 C C . SER A 1 93 ? 18.519 -17.104 -9.004 1.00 90.81 93 SER A C 1
ATOM 741 O O . SER A 1 93 ? 18.305 -16.905 -10.199 1.00 90.81 93 SER A O 1
ATOM 743 N N . PRO A 1 94 ? 17.645 -17.785 -8.233 1.00 89.38 94 PRO A N 1
ATOM 744 C CA . PRO A 1 94 ? 16.406 -18.377 -8.752 1.00 89.38 94 PRO A CA 1
ATOM 745 C C . PRO A 1 94 ? 15.381 -17.352 -9.255 1.00 89.38 94 PRO A C 1
ATOM 747 O O . PRO A 1 94 ? 14.398 -17.731 -9.885 1.00 89.38 94 PRO A O 1
ATOM 750 N N . TYR A 1 95 ? 15.572 -16.066 -8.955 1.00 91.62 95 TYR A N 1
ATOM 751 C CA . TYR A 1 95 ? 14.651 -15.001 -9.354 1.00 91.62 95 TYR A CA 1
ATOM 752 C C . TYR A 1 95 ? 15.106 -14.229 -10.596 1.00 91.62 95 TYR A C 1
ATOM 754 O O . TYR A 1 95 ? 14.397 -13.310 -11.007 1.00 91.62 95 TYR A O 1
ATOM 762 N N . LEU A 1 96 ? 16.274 -14.554 -11.159 1.00 94.00 96 LEU A N 1
ATOM 763 C CA . LEU A 1 96 ? 16.878 -13.857 -12.292 1.00 94.00 96 LEU A CA 1
ATOM 764 C C . LEU A 1 96 ? 16.986 -14.792 -13.498 1.00 94.00 96 LEU A C 1
ATOM 766 O O . LEU A 1 96 ? 17.664 -15.813 -13.446 1.00 94.00 96 LEU A O 1
ATOM 770 N N . GLU A 1 97 ? 16.366 -14.402 -14.604 1.00 91.50 97 GLU A N 1
ATOM 771 C CA . GLU A 1 97 ? 16.452 -15.084 -15.893 1.00 91.50 97 GLU A CA 1
ATOM 772 C C . GLU A 1 97 ? 17.039 -14.137 -16.946 1.00 91.50 97 GLU A C 1
ATOM 774 O O . GLU A 1 97 ? 16.852 -12.919 -16.897 1.00 91.50 97 GLU A O 1
ATOM 779 N N . ILE A 1 98 ? 17.740 -14.691 -17.934 1.00 87.62 98 ILE A N 1
ATOM 780 C CA . ILE A 1 98 ? 18.282 -13.916 -19.054 1.00 87.62 98 ILE A CA 1
ATOM 781 C C . ILE A 1 98 ? 17.273 -13.958 -20.202 1.00 87.62 98 ILE A C 1
ATOM 783 O O . ILE A 1 98 ? 16.967 -15.017 -20.748 1.00 87.62 98 ILE A O 1
ATOM 787 N N . GLY A 1 99 ? 16.754 -12.794 -20.578 1.00 80.50 99 GLY A N 1
ATOM 788 C CA . GLY A 1 99 ? 15.904 -12.609 -21.747 1.00 80.50 99 GLY A CA 1
ATOM 789 C C . GLY A 1 99 ? 16.685 -12.146 -22.979 1.00 80.50 99 GLY A C 1
ATOM 790 O O . GLY A 1 99 ? 17.874 -11.843 -22.928 1.00 80.50 99 GLY A O 1
ATOM 791 N N . ARG A 1 100 ? 15.987 -12.026 -24.116 1.00 74.44 100 ARG A N 1
ATOM 792 C CA . ARG A 1 100 ? 16.590 -11.551 -25.379 1.00 74.44 100 ARG A CA 1
ATOM 793 C C . ARG A 1 100 ? 17.099 -10.104 -25.322 1.00 74.44 100 ARG A C 1
ATOM 795 O O . ARG A 1 100 ? 18.048 -9.784 -26.023 1.00 74.44 100 ARG A O 1
ATOM 802 N N . ALA A 1 101 ? 16.463 -9.247 -24.524 1.00 70.12 101 ALA A N 1
ATOM 803 C CA . ALA A 1 101 ? 16.725 -7.804 -24.476 1.00 70.12 101 ALA A CA 1
ATOM 804 C C . ALA A 1 101 ? 17.247 -7.320 -23.107 1.00 70.12 101 ALA A C 1
ATOM 806 O O . ALA A 1 101 ? 17.297 -6.119 -22.853 1.00 70.12 101 ALA A O 1
ATOM 807 N N . GLY A 1 102 ? 17.609 -8.240 -22.209 1.00 84.56 102 GLY A N 1
ATOM 808 C CA . GLY A 1 102 ? 18.048 -7.912 -20.855 1.00 84.56 102 GLY A CA 1
ATOM 809 C C . GLY A 1 102 ? 17.674 -8.986 -19.844 1.00 84.56 102 GLY A C 1
ATOM 810 O O . GLY A 1 102 ? 17.291 -10.101 -20.197 1.00 84.56 102 GLY A O 1
ATOM 811 N N . PHE A 1 103 ? 17.750 -8.623 -18.575 1.00 90.25 103 PHE A N 1
ATOM 812 C CA . PHE A 1 103 ? 17.389 -9.446 -17.435 1.00 90.25 103 PHE A CA 1
ATOM 813 C C . PHE A 1 103 ? 15.881 -9.429 -17.172 1.00 90.25 103 PHE A C 1
ATOM 815 O O . PHE A 1 103 ? 15.222 -8.389 -17.256 1.00 90.25 103 PHE A O 1
ATOM 822 N N . GLN A 1 104 ? 15.343 -10.591 -16.819 1.00 91.94 104 GLN A N 1
ATOM 823 C CA . GLN A 1 104 ? 13.961 -10.802 -16.409 1.00 91.94 104 GLN A CA 1
ATOM 824 C C . GLN A 1 104 ? 13.940 -11.237 -14.947 1.00 91.94 104 GLN A C 1
ATOM 826 O O . GLN A 1 104 ? 14.530 -12.251 -14.589 1.00 91.94 104 GLN A O 1
ATOM 831 N N . ILE A 1 105 ? 13.266 -10.470 -14.093 1.00 92.69 105 ILE A N 1
ATOM 832 C CA . ILE A 1 105 ? 13.272 -10.693 -12.646 1.00 92.69 105 ILE A CA 1
ATOM 833 C C . ILE A 1 105 ? 11.871 -11.091 -12.187 1.00 92.69 105 ILE A C 1
ATOM 835 O O . ILE A 1 105 ? 10.910 -10.325 -12.333 1.00 92.69 105 ILE A O 1
ATOM 839 N N . ARG A 1 106 ? 11.759 -12.293 -11.617 1.00 91.81 106 ARG A N 1
ATOM 840 C CA . ARG A 1 106 ? 10.516 -12.877 -11.097 1.00 91.81 106 ARG A CA 1
ATOM 841 C C . ARG A 1 106 ? 10.638 -13.096 -9.597 1.00 91.81 106 ARG A C 1
ATOM 843 O O . ARG A 1 106 ? 11.191 -14.091 -9.146 1.00 91.81 106 ARG A O 1
ATOM 850 N N . THR A 1 107 ? 10.085 -12.178 -8.816 1.00 88.88 107 THR A N 1
ATOM 851 C CA . THR A 1 107 ? 10.116 -12.228 -7.349 1.00 88.88 107 THR A CA 1
ATOM 852 C C . THR A 1 107 ? 8.702 -12.240 -6.764 1.00 88.88 107 THR A C 1
ATOM 854 O O . THR A 1 107 ? 7.769 -11.685 -7.357 1.00 88.88 107 THR A O 1
ATOM 857 N N . PRO A 1 108 ? 8.496 -12.846 -5.579 1.00 85.50 108 PRO A N 1
ATOM 858 C CA . PRO A 1 108 ? 7.291 -12.608 -4.795 1.00 85.50 108 PRO A CA 1
ATOM 859 C C . PRO A 1 108 ? 7.124 -11.114 -4.495 1.00 85.50 108 PRO A C 1
ATOM 861 O O . PRO A 1 108 ? 8.102 -10.410 -4.239 1.00 85.50 108 PRO A O 1
ATOM 864 N N . TYR A 1 109 ? 5.878 -10.633 -4.468 1.00 81.94 109 TYR A N 1
ATOM 865 C CA . TYR A 1 109 ? 5.613 -9.228 -4.168 1.00 81.94 109 TYR A CA 1
ATOM 866 C C . TYR A 1 109 ? 6.149 -8.847 -2.783 1.00 81.94 109 TYR A C 1
ATOM 868 O O . TYR A 1 109 ? 5.782 -9.437 -1.764 1.00 81.94 109 TYR A O 1
ATOM 876 N N . SER A 1 110 ? 6.983 -7.813 -2.757 1.00 84.38 110 SER A N 1
ATOM 877 C CA . SER A 1 110 ? 7.493 -7.177 -1.552 1.00 84.38 110 SER A CA 1
ATOM 878 C C . SER A 1 110 ? 7.691 -5.698 -1.839 1.00 84.38 110 SER A C 1
ATOM 880 O O . SER A 1 110 ? 8.243 -5.343 -2.880 1.00 84.38 110 SER A O 1
ATOM 882 N N . LYS A 1 111 ? 7.257 -4.837 -0.912 1.00 85.56 111 LYS A N 1
ATOM 883 C CA . LYS A 1 111 ? 7.426 -3.386 -1.053 1.00 85.56 111 LYS A CA 1
ATOM 884 C C . LYS A 1 111 ? 8.903 -3.025 -1.221 1.00 85.56 111 LYS A C 1
ATOM 886 O O . LYS A 1 111 ? 9.229 -2.296 -2.142 1.00 85.56 111 LYS A O 1
ATOM 891 N N . THR A 1 112 ? 9.771 -3.640 -0.417 1.00 89.06 112 THR A N 1
ATOM 892 C CA . THR A 1 112 ? 11.224 -3.464 -0.502 1.00 89.06 112 THR A CA 1
ATOM 893 C C . THR A 1 112 ? 11.760 -3.878 -1.869 1.00 89.06 112 THR A C 1
ATOM 895 O O . THR A 1 112 ? 12.498 -3.124 -2.474 1.00 89.06 112 THR A O 1
ATOM 898 N N . VAL A 1 113 ? 11.340 -5.028 -2.411 1.00 91.12 113 VAL A N 1
ATOM 899 C CA . VAL A 1 113 ? 11.790 -5.462 -3.750 1.00 91.12 113 VAL A CA 1
ATOM 900 C C . VAL A 1 113 ? 11.373 -4.462 -4.829 1.00 91.12 113 VAL A C 1
ATOM 902 O O . VAL A 1 113 ? 12.150 -4.170 -5.729 1.00 91.12 113 VAL A O 1
ATOM 905 N N . VAL A 1 114 ? 10.152 -3.930 -4.743 1.00 88.94 114 VAL A N 1
ATOM 906 C CA . VAL A 1 114 ? 9.657 -2.921 -5.690 1.00 88.94 114 VAL A CA 1
ATOM 907 C C . VAL A 1 114 ? 10.407 -1.597 -5.549 1.00 88.94 114 VAL A C 1
ATOM 909 O O . VAL A 1 114 ? 10.657 -0.955 -6.561 1.00 88.94 114 VAL A O 1
ATOM 912 N N . GLU A 1 115 ? 10.732 -1.177 -4.326 1.00 88.44 115 GLU A N 1
ATOM 913 C CA . GLU A 1 115 ? 11.524 0.030 -4.061 1.00 88.44 115 GLU A CA 1
ATOM 914 C C . GLU A 1 115 ? 12.932 -0.115 -4.657 1.00 88.44 115 GLU A C 1
ATOM 916 O O . GLU A 1 115 ? 13.301 0.699 -5.492 1.00 88.44 115 GLU A O 1
ATOM 921 N N . GLU A 1 116 ? 13.644 -1.207 -4.369 1.00 90.75 116 GLU A N 1
ATOM 922 C CA . GLU A 1 116 ? 14.979 -1.475 -4.933 1.00 90.75 116 GLU A CA 1
ATOM 923 C C . GLU A 1 116 ? 14.968 -1.549 -6.472 1.00 90.75 116 GLU A C 1
ATOM 925 O O . GLU A 1 116 ? 15.808 -0.958 -7.144 1.00 90.75 116 GLU A O 1
ATOM 930 N N . LEU A 1 117 ? 13.982 -2.235 -7.065 1.00 88.50 117 LEU A N 1
ATOM 931 C CA . LEU A 1 117 ? 13.883 -2.367 -8.525 1.00 88.50 117 LEU A CA 1
ATOM 932 C C . LEU A 1 117 ? 13.541 -1.055 -9.235 1.00 88.50 117 LEU A C 1
ATOM 934 O O . LEU A 1 117 ? 13.782 -0.948 -10.433 1.00 88.50 117 LEU A O 1
ATOM 938 N N . ARG A 1 118 ? 12.976 -0.068 -8.533 1.00 87.06 118 ARG A N 1
ATOM 939 C CA . ARG A 1 118 ? 12.706 1.262 -9.096 1.00 87.06 118 ARG A CA 1
ATOM 940 C C . ARG A 1 118 ? 13.939 2.156 -9.127 1.00 87.06 118 ARG A C 1
ATOM 942 O O . ARG A 1 118 ? 13.981 3.046 -9.971 1.00 87.06 118 ARG A O 1
ATOM 949 N N . GLU A 1 119 ? 14.904 1.921 -8.243 1.00 86.94 119 GLU A N 1
ATOM 950 C CA . GLU A 1 119 ? 16.166 2.669 -8.218 1.00 86.94 119 GLU A CA 1
ATOM 951 C C . GLU A 1 119 ? 17.104 2.246 -9.359 1.00 86.94 119 GLU A C 1
ATOM 953 O O . GLU A 1 119 ? 17.913 3.042 -9.835 1.00 86.94 119 GLU A O 1
ATOM 958 N N . ILE A 1 120 ? 16.958 1.017 -9.868 1.00 86.38 120 ILE A N 1
ATOM 959 C CA . ILE A 1 120 ? 17.744 0.534 -11.007 1.00 86.38 120 ILE A CA 1
ATOM 960 C C . ILE A 1 120 ? 17.345 1.282 -12.282 1.00 86.38 120 ILE A C 1
ATOM 962 O O . ILE A 1 120 ? 16.188 1.280 -12.719 1.00 86.38 120 ILE A O 1
ATOM 966 N N . ARG A 1 121 ? 18.337 1.880 -12.948 1.00 79.38 121 ARG A N 1
ATOM 967 C CA . ARG A 1 121 ? 18.111 2.660 -14.162 1.00 79.38 121 ARG A CA 1
ATOM 968 C C . ARG A 1 121 ? 17.502 1.805 -15.275 1.00 79.38 121 ARG A C 1
ATOM 970 O O . ARG A 1 121 ? 17.950 0.691 -15.541 1.00 79.38 121 ARG A O 1
ATOM 977 N N . PHE A 1 122 ? 16.495 2.353 -15.956 1.00 78.88 122 PHE A N 1
ATOM 978 C CA . PHE A 1 122 ? 15.768 1.704 -17.059 1.00 78.88 122 PHE A CA 1
ATOM 979 C C . PHE A 1 122 ? 15.018 0.415 -16.680 1.00 78.88 122 PHE A C 1
ATOM 981 O O . PHE A 1 122 ? 14.490 -0.272 -17.560 1.00 78.88 122 PHE A O 1
ATOM 988 N N . ALA A 1 123 ? 14.926 0.085 -15.388 1.00 85.12 123 ALA A N 1
ATOM 989 C CA . ALA A 1 123 ? 14.084 -1.001 -14.927 1.00 85.12 123 ALA A CA 1
ATOM 990 C C . ALA A 1 123 ? 12.609 -0.668 -15.172 1.00 85.12 123 ALA A C 1
ATOM 992 O O . ALA A 1 123 ? 12.129 0.432 -14.890 1.00 85.12 123 ALA A O 1
ATOM 993 N N . ARG A 1 124 ? 11.862 -1.641 -15.694 1.00 82.69 124 ARG A N 1
ATOM 994 C CA . ARG A 1 124 ? 10.431 -1.480 -15.967 1.00 82.69 124 ARG A CA 1
ATOM 995 C C . ARG A 1 124 ? 9.639 -2.703 -15.556 1.00 82.69 124 ARG A C 1
ATOM 997 O O . ARG A 1 124 ? 10.077 -3.837 -15.735 1.00 82.69 124 ARG A O 1
ATOM 1004 N N . TRP A 1 125 ? 8.433 -2.466 -15.061 1.00 85.62 125 TRP A N 1
ATOM 1005 C CA . TRP A 1 125 ? 7.474 -3.525 -14.788 1.00 85.62 125 TRP A CA 1
ATOM 1006 C C . TRP A 1 125 ? 6.746 -3.939 -16.072 1.00 85.62 125 TRP A C 1
ATOM 1008 O O . TRP A 1 125 ? 6.195 -3.095 -16.781 1.00 85.62 125 TRP A O 1
ATOM 1018 N N . ASP A 1 126 ? 6.717 -5.239 -16.354 1.00 81.75 126 ASP A N 1
ATOM 1019 C CA . ASP A 1 126 ? 5.891 -5.842 -17.395 1.00 81.75 126 ASP A CA 1
ATOM 1020 C C . ASP A 1 126 ? 4.628 -6.435 -16.756 1.00 81.75 126 ASP A C 1
ATOM 1022 O O . ASP A 1 126 ? 4.659 -7.489 -16.114 1.00 81.75 126 ASP A O 1
ATOM 1026 N N . GLY A 1 127 ? 3.503 -5.729 -16.904 1.00 70.19 127 GLY A N 1
ATOM 1027 C CA . GLY A 1 127 ? 2.225 -6.131 -16.315 1.00 70.19 127 GLY A CA 1
ATOM 1028 C C . GLY A 1 127 ? 1.623 -7.401 -16.918 1.00 70.19 127 GLY A C 1
ATOM 1029 O O . GLY A 1 127 ? 0.894 -8.099 -16.216 1.00 70.19 127 GLY A O 1
ATOM 1030 N N . ASP A 1 128 ? 1.954 -7.726 -18.171 1.00 72.38 128 ASP A N 1
ATOM 1031 C CA . ASP A 1 128 ? 1.439 -8.915 -18.854 1.00 72.38 128 ASP A CA 1
ATOM 1032 C C . ASP A 1 128 ? 2.177 -10.174 -18.378 1.00 72.38 128 ASP A C 1
ATOM 1034 O O . ASP A 1 128 ? 1.559 -11.181 -18.033 1.00 72.38 128 ASP A O 1
ATOM 1038 N N . LEU A 1 129 ? 3.511 -10.112 -18.329 1.00 74.56 129 LEU A N 1
ATOM 1039 C CA . LEU A 1 129 ? 4.361 -11.233 -17.910 1.00 74.56 129 LEU A CA 1
ATOM 1040 C C . LEU A 1 129 ? 4.571 -11.306 -16.391 1.00 74.56 129 LEU A C 1
ATOM 1042 O O . LEU A 1 129 ? 5.124 -12.294 -15.893 1.00 74.56 129 LEU A O 1
ATOM 1046 N N . ARG A 1 130 ? 4.113 -10.271 -15.674 1.00 82.50 130 ARG A N 1
ATOM 1047 C CA . ARG A 1 130 ? 4.241 -10.080 -14.223 1.00 82.50 130 ARG A CA 1
ATOM 1048 C C . ARG A 1 130 ? 5.689 -10.223 -13.754 1.00 82.50 130 ARG A C 1
ATOM 1050 O O . ARG A 1 130 ? 5.965 -10.923 -12.781 1.00 82.50 130 ARG A O 1
ATOM 1057 N N . LEU A 1 131 ? 6.600 -9.569 -14.467 1.00 89.44 131 LEU A N 1
ATOM 1058 C CA . LEU A 1 131 ? 8.034 -9.572 -14.183 1.00 89.44 131 LEU A CA 1
ATOM 1059 C C . LEU A 1 131 ? 8.630 -8.181 -14.371 1.00 89.44 131 LEU A C 1
ATOM 1061 O O . LEU A 1 131 ? 8.050 -7.329 -15.042 1.00 89.44 131 LEU A O 1
ATOM 1065 N N . TRP A 1 132 ? 9.807 -7.965 -13.801 1.00 90.38 132 TRP A N 1
ATOM 1066 C CA . TRP A 1 132 ? 10.608 -6.780 -14.084 1.00 90.38 132 TRP A CA 1
ATOM 1067 C C . TRP A 1 132 ? 11.577 -7.052 -15.226 1.00 90.38 132 TRP A C 1
ATOM 1069 O O . TRP A 1 132 ? 12.198 -8.111 -15.277 1.00 90.38 132 TRP A O 1
ATOM 1079 N N . HIS A 1 133 ? 11.706 -6.089 -16.129 1.00 88.69 133 HIS A N 1
ATOM 1080 C CA . HIS A 1 133 ? 12.688 -6.098 -17.200 1.00 88.69 133 HIS A CA 1
ATOM 1081 C C . HIS A 1 133 ? 13.767 -5.061 -16.904 1.00 88.69 133 HIS A C 1
ATOM 1083 O O . HIS A 1 133 ? 13.448 -3.888 -16.702 1.00 88.69 133 HIS A O 1
ATOM 1089 N N . VAL A 1 134 ? 15.027 -5.482 -16.936 1.00 87.69 134 VAL A N 1
ATOM 1090 C CA . VAL A 1 134 ? 16.195 -4.617 -16.735 1.00 87.69 134 VAL A CA 1
ATOM 1091 C C . VAL A 1 134 ? 17.145 -4.805 -17.921 1.00 87.69 134 VAL A C 1
ATOM 1093 O O . VAL A 1 134 ? 17.564 -5.933 -18.169 1.00 87.69 134 VAL A O 1
ATOM 1096 N N . PRO A 1 135 ? 17.472 -3.759 -18.698 1.00 86.50 135 PRO A N 1
ATOM 1097 C CA . PRO A 1 135 ? 18.406 -3.879 -19.820 1.00 86.50 135 PRO A CA 1
ATOM 1098 C C . PRO A 1 135 ? 19.816 -4.299 -19.381 1.00 86.50 135 PRO A C 1
ATOM 1100 O O . PRO A 1 135 ? 20.216 -4.062 -18.241 1.00 86.50 135 PRO A O 1
ATOM 1103 N N . PHE A 1 136 ? 20.599 -4.879 -20.296 1.00 84.19 136 PHE A N 1
ATOM 1104 C CA . PHE A 1 136 ? 21.956 -5.346 -19.984 1.00 84.19 136 PHE A CA 1
ATOM 1105 C C . PHE A 1 136 ? 22.886 -4.219 -19.530 1.00 84.19 136 PHE A C 1
ATOM 1107 O O . PHE A 1 136 ? 23.673 -4.421 -18.611 1.00 84.19 136 PHE A O 1
ATOM 1114 N N . ARG A 1 137 ? 22.769 -3.016 -20.104 1.00 84.06 137 ARG A N 1
ATOM 1115 C CA . ARG A 1 137 ? 23.560 -1.840 -19.699 1.00 84.06 137 ARG A CA 1
ATOM 1116 C C . ARG A 1 137 ? 23.424 -1.466 -18.219 1.00 84.06 137 ARG A C 1
ATOM 1118 O O . ARG A 1 137 ? 24.322 -0.831 -17.680 1.00 84.06 137 ARG A O 1
ATOM 1125 N N . SER A 1 138 ? 22.324 -1.852 -17.572 1.00 86.88 138 SER A N 1
ATOM 1126 C CA . SER A 1 138 ? 22.064 -1.583 -16.154 1.00 86.88 138 SER A CA 1
ATOM 1127 C C . SER A 1 138 ? 22.572 -2.709 -15.249 1.00 86.88 138 SER A C 1
ATOM 1129 O O . SER A 1 138 ? 22.138 -2.816 -14.107 1.00 86.88 138 SER A O 1
ATOM 1131 N N . PHE A 1 139 ? 23.453 -3.582 -15.747 1.00 90.25 139 PHE A N 1
ATOM 1132 C CA . PHE A 1 139 ? 23.949 -4.732 -14.996 1.00 90.25 139 PHE A CA 1
ATOM 1133 C C . PHE A 1 139 ? 24.650 -4.346 -13.687 1.00 90.25 139 PHE A C 1
ATOM 1135 O O . PHE A 1 139 ? 24.359 -4.945 -12.659 1.00 90.25 139 PHE A O 1
ATOM 1142 N N . GLU A 1 140 ? 25.531 -3.343 -13.694 1.00 88.88 140 GLU A N 1
ATOM 1143 C CA . GLU A 1 140 ? 26.246 -2.925 -12.476 1.00 88.88 140 GLU A CA 1
ATOM 1144 C C . GLU A 1 140 ? 25.294 -2.354 -11.414 1.00 88.88 140 GLU A C 1
ATOM 1146 O O . GLU A 1 140 ? 25.402 -2.698 -10.236 1.00 88.88 140 GLU A O 1
ATOM 1151 N N . ASP A 1 141 ? 24.303 -1.562 -11.838 1.00 90.06 141 ASP A N 1
ATOM 1152 C CA . ASP A 1 141 ? 23.231 -1.077 -10.962 1.00 90.06 141 ASP A CA 1
ATOM 1153 C C . ASP A 1 141 ? 22.409 -2.260 -10.427 1.00 90.06 141 ASP A C 1
ATOM 1155 O O . ASP A 1 141 ? 22.163 -2.382 -9.232 1.00 90.06 141 ASP A O 1
ATOM 1159 N N . LEU A 1 142 ? 22.029 -3.204 -11.291 1.00 92.25 142 LEU A N 1
ATOM 1160 C CA . LEU A 1 142 ? 21.321 -4.410 -10.869 1.00 92.25 142 LEU A CA 1
ATOM 1161 C C . LEU A 1 142 ? 22.135 -5.214 -9.845 1.00 92.25 142 LEU A C 1
ATOM 1163 O O . LEU A 1 142 ? 21.569 -5.697 -8.865 1.00 92.25 142 LEU A O 1
ATOM 1167 N N . ARG A 1 143 ? 23.449 -5.342 -10.052 1.00 93.38 143 ARG A N 1
ATOM 1168 C CA . ARG A 1 143 ? 24.365 -6.084 -9.182 1.00 93.38 143 ARG A CA 1
ATOM 1169 C C . ARG A 1 143 ? 24.482 -5.449 -7.802 1.00 93.38 143 ARG A C 1
ATOM 1171 O O . ARG A 1 143 ? 24.426 -6.175 -6.810 1.00 93.38 143 ARG A O 1
ATOM 1178 N N . SER A 1 144 ? 24.594 -4.123 -7.722 1.00 93.62 144 SER A N 1
ATOM 1179 C CA . SER A 1 144 ? 24.707 -3.417 -6.439 1.00 93.62 144 SER A CA 1
ATOM 1180 C C . SER A 1 144 ? 23.449 -3.584 -5.572 1.00 93.62 144 SER A C 1
ATOM 1182 O O . SER A 1 144 ? 23.558 -3.823 -4.369 1.00 93.62 144 SER A O 1
ATOM 1184 N N . HIS A 1 145 ? 22.262 -3.574 -6.188 1.00 93.44 145 HIS A N 1
ATOM 1185 C CA . HIS A 1 145 ? 20.976 -3.757 -5.506 1.00 93.44 145 HIS A CA 1
ATOM 1186 C C . HIS A 1 145 ? 20.584 -5.234 -5.293 1.00 93.44 145 HIS A C 1
ATOM 1188 O O . HIS A 1 145 ? 19.691 -5.538 -4.492 1.00 93.44 145 HIS A O 1
ATOM 1194 N N . TRP A 1 146 ? 21.237 -6.181 -5.980 1.00 95.38 146 TRP A N 1
ATOM 1195 C CA . TRP A 1 146 ? 20.793 -7.578 -6.032 1.00 95.38 146 TRP A CA 1
ATOM 1196 C C . TRP A 1 146 ? 20.694 -8.242 -4.658 1.00 95.38 146 TRP A C 1
ATOM 1198 O O . TRP A 1 146 ? 19.736 -8.962 -4.376 1.00 95.38 146 TRP A O 1
ATOM 1208 N N . THR A 1 147 ? 21.658 -7.975 -3.777 1.00 93.19 147 THR A N 1
ATOM 1209 C CA . THR A 1 147 ? 21.700 -8.570 -2.432 1.00 93.19 147 THR A CA 1
ATOM 1210 C C . THR A 1 147 ? 20.470 -8.198 -1.597 1.00 93.19 147 THR A C 1
ATOM 1212 O O . THR A 1 147 ? 19.872 -9.063 -0.949 1.00 93.19 147 THR A O 1
ATOM 1215 N N . ALA A 1 148 ? 20.031 -6.937 -1.659 1.00 91.88 148 ALA A N 1
ATOM 1216 C CA . ALA A 1 148 ? 18.832 -6.456 -0.979 1.00 91.88 148 ALA A CA 1
ATOM 1217 C C . ALA A 1 148 ? 17.555 -7.045 -1.598 1.00 91.88 148 ALA A C 1
ATOM 1219 O O . ALA A 1 148 ? 16.668 -7.510 -0.869 1.00 91.88 148 ALA A O 1
ATOM 1220 N N . ILE A 1 149 ? 17.491 -7.090 -2.934 1.00 91.81 149 ILE A N 1
ATOM 1221 C CA . ILE A 1 149 ? 16.376 -7.675 -3.691 1.00 91.81 149 ILE A CA 1
ATOM 1222 C C . ILE A 1 149 ? 16.206 -9.153 -3.336 1.00 91.81 149 ILE A C 1
ATOM 1224 O O . ILE A 1 149 ? 15.108 -9.573 -2.962 1.00 91.81 149 ILE A O 1
ATOM 1228 N N . GLU A 1 150 ? 17.278 -9.943 -3.393 1.00 93.31 150 GLU A N 1
ATOM 1229 C CA . GLU A 1 150 ? 17.232 -11.379 -3.130 1.00 93.31 150 GLU A CA 1
ATOM 1230 C C . GLU A 1 150 ? 16.879 -11.670 -1.666 1.00 93.31 150 GLU A C 1
ATOM 1232 O O . GLU A 1 150 ? 15.999 -12.490 -1.390 1.00 93.31 150 GLU A O 1
ATOM 1237 N N . ALA A 1 151 ? 17.483 -10.958 -0.711 1.00 89.56 151 ALA A N 1
ATOM 1238 C CA . ALA A 1 151 ? 17.152 -11.110 0.704 1.00 89.56 151 ALA A CA 1
ATOM 1239 C C . ALA A 1 151 ? 15.688 -10.735 0.999 1.00 89.56 151 ALA A C 1
ATOM 1241 O O . ALA A 1 151 ? 15.018 -11.363 1.826 1.00 89.56 151 ALA A O 1
ATOM 1242 N N . ALA A 1 152 ? 15.153 -9.703 0.343 1.00 88.75 152 ALA A N 1
ATOM 1243 C CA . ALA A 1 152 ? 13.749 -9.328 0.467 1.00 88.75 152 ALA A CA 1
ATOM 1244 C C . ALA A 1 152 ? 12.809 -10.333 -0.222 1.00 88.75 152 ALA A C 1
ATOM 1246 O O . ALA A 1 152 ? 11.736 -10.607 0.324 1.00 88.75 152 ALA A O 1
ATOM 1247 N N . ALA A 1 153 ? 13.201 -10.909 -1.360 1.00 88.50 153 ALA A N 1
ATOM 1248 C CA . ALA A 1 153 ? 12.447 -11.945 -2.059 1.00 88.50 153 ALA A CA 1
ATOM 1249 C C . ALA A 1 153 ? 12.361 -13.233 -1.223 1.00 88.50 153 ALA A C 1
ATOM 1251 O O . ALA A 1 153 ? 11.250 -13.676 -0.925 1.00 88.50 153 ALA A O 1
ATOM 1252 N N . ARG A 1 154 ? 13.497 -13.743 -0.722 1.00 85.50 154 ARG A N 1
ATOM 1253 C CA . ARG A 1 154 ? 13.565 -14.945 0.134 1.00 85.50 154 ARG A CA 1
ATOM 1254 C C . ARG A 1 154 ? 12.714 -14.808 1.397 1.00 85.50 154 ARG A C 1
ATOM 1256 O O . ARG A 1 154 ? 11.900 -15.670 1.706 1.00 85.50 154 ARG A O 1
ATOM 1263 N N . ARG A 1 155 ? 12.804 -13.668 2.097 1.00 77.56 155 ARG A N 1
ATOM 1264 C CA . ARG A 1 155 ? 11.976 -13.393 3.294 1.00 77.56 155 ARG A CA 1
ATOM 1265 C C . ARG A 1 155 ? 10.470 -13.409 3.014 1.00 77.56 155 ARG A C 1
ATOM 1267 O O . ARG A 1 155 ? 9.676 -13.644 3.932 1.00 77.56 155 ARG A O 1
ATOM 1274 N N . ASN A 1 156 ? 10.070 -13.099 1.782 1.00 75.31 156 ASN A N 1
ATOM 1275 C CA . ASN A 1 156 ? 8.675 -13.025 1.360 1.00 75.31 156 ASN A CA 1
ATOM 1276 C C . ASN A 1 156 ? 8.208 -14.252 0.578 1.00 75.31 156 ASN A C 1
ATOM 1278 O O . ASN A 1 156 ? 7.059 -14.261 0.111 1.00 75.31 156 ASN A O 1
ATOM 1282 N N . GLU A 1 157 ? 9.023 -15.303 0.500 1.00 76.12 157 GLU A N 1
ATOM 1283 C CA . GLU A 1 157 ? 8.562 -16.584 -0.004 1.00 76.12 157 GLU A CA 1
ATOM 1284 C C . GLU A 1 157 ? 7.363 -17.079 0.816 1.00 76.12 157 GLU A C 1
ATOM 1286 O O . GLU A 1 157 ? 7.341 -16.944 2.046 1.00 76.12 157 GLU A O 1
ATOM 1291 N N . PRO A 1 158 ? 6.328 -17.629 0.157 1.00 61.84 158 PRO A N 1
ATOM 1292 C CA . PRO A 1 158 ? 5.154 -18.160 0.841 1.00 61.84 158 PRO A CA 1
ATOM 1293 C C . PRO A 1 158 ? 5.492 -19.147 1.966 1.00 61.84 158 PRO A C 1
ATOM 1295 O O . PRO A 1 158 ? 4.859 -19.087 3.018 1.00 61.84 158 PRO A O 1
ATOM 1298 N N . ALA A 1 159 ? 6.514 -19.987 1.774 1.00 58.38 159 ALA A N 1
ATOM 1299 C CA . ALA A 1 159 ? 6.978 -20.960 2.760 1.00 58.38 159 ALA A CA 1
ATOM 1300 C C . ALA A 1 159 ? 7.592 -20.293 4.006 1.00 58.38 159 ALA A C 1
ATOM 1302 O O . ALA A 1 159 ? 7.208 -20.609 5.130 1.00 58.38 159 ALA A O 1
ATOM 1303 N N . GLU A 1 160 ? 8.460 -19.297 3.827 1.00 59.75 160 GLU A N 1
ATOM 1304 C CA . GLU A 1 160 ? 9.061 -18.543 4.93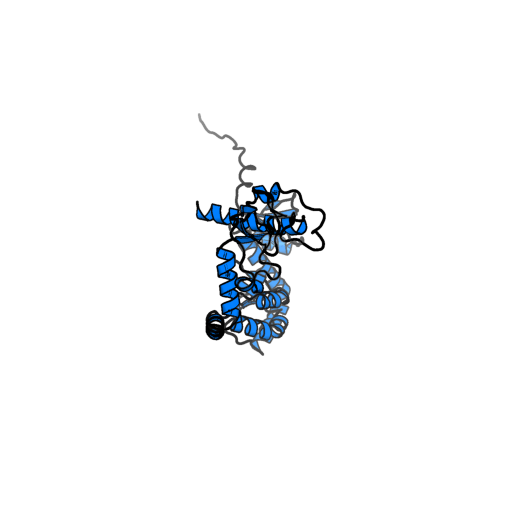8 1.00 59.75 160 GLU A CA 1
ATOM 1305 C C . GLU A 1 160 ? 8.053 -17.613 5.635 1.00 59.75 160 GLU A C 1
ATOM 1307 O O . GLU A 1 160 ? 8.117 -17.389 6.847 1.00 59.75 160 GLU A O 1
ATOM 1312 N N . ARG A 1 161 ? 7.044 -17.107 4.913 1.00 59.22 161 ARG A N 1
ATOM 1313 C CA . ARG A 1 161 ? 5.893 -16.426 5.531 1.00 59.22 161 ARG A CA 1
ATOM 1314 C C . ARG A 1 161 ? 5.057 -17.374 6.385 1.00 59.22 161 ARG A C 1
ATOM 1316 O O . ARG A 1 161 ? 4.683 -16.986 7.490 1.00 59.22 161 ARG A O 1
ATOM 1323 N N . ALA A 1 162 ? 4.788 -18.585 5.902 1.00 60.16 162 ALA A N 1
ATOM 1324 C CA . ALA A 1 162 ? 4.051 -19.598 6.653 1.00 60.16 162 ALA A CA 1
ATOM 1325 C C . ALA A 1 162 ? 4.820 -20.032 7.910 1.00 60.16 162 ALA A C 1
ATOM 1327 O O . ALA A 1 162 ? 4.250 -20.041 8.997 1.00 60.16 162 ALA A O 1
ATOM 1328 N N . ARG A 1 163 ? 6.133 -20.268 7.799 1.00 59.38 163 ARG A N 1
ATOM 1329 C CA . ARG A 1 163 ? 7.000 -20.624 8.931 1.00 59.38 163 ARG A CA 1
ATOM 1330 C C . ARG A 1 163 ? 7.049 -19.534 10.004 1.00 59.38 163 ARG A C 1
ATOM 1332 O O . ARG A 1 163 ? 6.972 -19.840 11.189 1.00 59.38 163 ARG A O 1
ATOM 1339 N N . ARG A 1 164 ? 7.117 -18.255 9.614 1.00 57.66 164 ARG A N 1
ATOM 1340 C CA . ARG A 1 164 ? 7.055 -17.125 10.563 1.00 57.66 164 ARG A CA 1
ATOM 1341 C C . ARG A 1 164 ? 5.674 -16.926 11.177 1.00 57.66 164 ARG A C 1
ATOM 1343 O O . ARG A 1 164 ? 5.594 -16.469 12.312 1.00 57.66 164 ARG A O 1
ATOM 1350 N N . ALA A 1 165 ? 4.603 -17.210 10.438 1.00 58.41 165 ALA A N 1
ATOM 1351 C CA . ALA A 1 165 ? 3.251 -17.186 10.985 1.00 58.41 165 ALA A CA 1
ATOM 1352 C C . ALA A 1 165 ? 3.066 -18.302 12.023 1.00 58.41 165 ALA A C 1
ATOM 1354 O O . ALA A 1 165 ? 2.562 -18.028 13.105 1.00 58.41 165 ALA A O 1
ATOM 1355 N N . GLU A 1 166 ? 3.564 -19.508 11.742 1.00 58.16 166 GLU A N 1
ATOM 1356 C CA . GLU A 1 166 ? 3.520 -20.637 12.677 1.00 58.16 166 GLU A CA 1
ATOM 1357 C C . GLU A 1 166 ? 4.428 -20.408 13.899 1.00 58.16 166 GLU A C 1
ATOM 1359 O O . GLU A 1 166 ? 4.032 -20.713 15.013 1.00 58.16 166 GLU A O 1
ATOM 1364 N N . ALA A 1 167 ? 5.599 -19.779 13.742 1.00 61.00 167 ALA A N 1
ATOM 1365 C CA . ALA A 1 167 ? 6.467 -19.426 14.873 1.00 61.00 167 ALA A CA 1
ATOM 1366 C C . ALA A 1 167 ? 5.923 -18.271 15.739 1.00 61.00 167 ALA A C 1
ATOM 1368 O O . ALA A 1 167 ? 6.287 -18.153 16.904 1.00 61.00 167 ALA A O 1
ATOM 1369 N N . ARG A 1 168 ? 5.062 -17.404 15.181 1.00 56.28 168 ARG A N 1
ATOM 1370 C CA . ARG A 1 168 ? 4.327 -16.375 15.943 1.00 56.28 168 ARG A CA 1
ATOM 1371 C C . ARG A 1 168 ? 3.024 -16.889 16.550 1.00 56.28 168 ARG A C 1
ATOM 1373 O O . ARG A 1 168 ? 2.384 -16.145 17.290 1.00 56.28 168 ARG A O 1
ATOM 1380 N N . LYS A 1 169 ? 2.644 -18.126 16.239 1.00 47.44 169 LYS A N 1
ATOM 1381 C CA . LYS A 1 169 ? 1.412 -18.735 16.712 1.00 47.44 169 LYS A CA 1
ATOM 1382 C C . LYS A 1 169 ? 1.487 -18.940 18.221 1.00 47.44 169 LYS A C 1
ATOM 1384 O O . LYS A 1 169 ? 2.355 -19.659 18.707 1.00 47.44 169 LYS A O 1
ATOM 1389 N N . GLY A 1 170 ? 0.590 -18.294 18.956 1.00 53.72 170 GLY A N 1
ATOM 1390 C CA . GLY A 1 170 ? 0.558 -18.307 20.417 1.00 53.72 170 GLY A CA 1
ATOM 1391 C C . GLY A 1 170 ? 1.339 -17.179 21.095 1.00 53.72 170 GLY A C 1
ATOM 1392 O O . GLY A 1 170 ? 1.456 -17.203 22.318 1.00 53.72 170 GLY A O 1
ATOM 1393 N N . SER A 1 171 ? 1.853 -16.184 20.358 1.00 65.44 171 SER A N 1
ATOM 1394 C CA . SER A 1 171 ? 2.416 -14.991 21.001 1.00 65.44 171 SER A CA 1
ATOM 1395 C C . SER A 1 171 ? 1.319 -14.138 21.649 1.00 65.44 171 SER A C 1
ATOM 1397 O O . SER A 1 171 ? 0.181 -14.083 21.171 1.00 65.44 171 SER A O 1
ATOM 1399 N N . GLU A 1 172 ? 1.661 -13.415 22.718 1.00 64.56 172 GLU A N 1
ATOM 1400 C CA . GLU A 1 172 ? 0.737 -12.461 23.347 1.00 64.56 172 GLU A CA 1
ATOM 1401 C C . GLU A 1 172 ? 0.229 -11.408 22.350 1.00 64.56 172 GLU A C 1
ATOM 1403 O O . GLU A 1 172 ? -0.937 -11.014 22.396 1.00 64.56 172 GLU A O 1
ATOM 1408 N N . ASP A 1 173 ? 1.067 -11.004 21.393 1.00 64.75 173 ASP A N 1
ATOM 1409 C CA . ASP A 1 173 ? 0.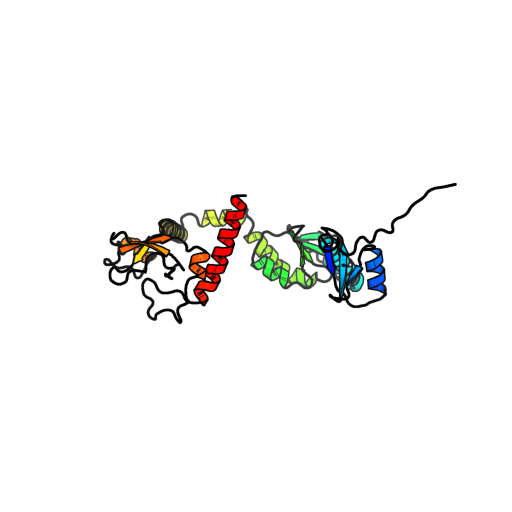687 -10.076 20.327 1.00 64.75 173 ASP A CA 1
ATOM 1410 C C . ASP A 1 173 ? -0.385 -10.652 19.395 1.00 64.75 173 ASP A C 1
ATOM 1412 O O . ASP A 1 173 ? -1.287 -9.922 18.972 1.00 64.75 173 ASP A O 1
ATOM 1416 N N . GLU A 1 174 ? -0.321 -11.950 19.080 1.00 69.12 174 GLU A N 1
ATOM 1417 C CA . GLU A 1 174 ? -1.346 -12.622 18.280 1.00 69.12 174 GLU A CA 1
ATOM 1418 C C . GLU A 1 174 ? -2.659 -12.732 19.059 1.00 69.12 174 GLU A C 1
ATOM 1420 O O . GLU A 1 174 ? -3.723 -12.426 18.513 1.00 69.12 174 GLU A O 1
ATOM 1425 N N . LEU A 1 175 ? -2.599 -13.090 20.345 1.00 72.69 175 LEU A N 1
ATOM 1426 C CA . LEU A 1 175 ? -3.774 -13.140 21.217 1.00 72.69 175 LEU A CA 1
ATOM 1427 C C . LEU A 1 175 ? -4.440 -11.761 21.326 1.00 72.69 175 LEU A C 1
ATOM 1429 O O . LEU A 1 175 ? -5.646 -11.643 21.092 1.00 72.69 175 LEU A O 1
ATOM 1433 N N . LYS A 1 176 ? -3.658 -10.699 21.555 1.00 74.69 176 LYS A N 1
ATOM 1434 C CA . LYS A 1 176 ? -4.141 -9.308 21.580 1.00 74.69 176 LYS A CA 1
ATOM 1435 C C . LYS A 1 176 ? -4.696 -8.868 20.225 1.00 74.69 176 LYS A C 1
ATOM 1437 O O . LYS A 1 176 ? -5.716 -8.181 20.168 1.00 74.69 176 LYS A O 1
ATOM 1442 N N . ALA A 1 177 ? -4.066 -9.250 19.113 1.00 72.25 177 ALA A N 1
ATOM 1443 C CA . ALA A 1 177 ? -4.564 -8.941 17.771 1.00 72.25 177 ALA A CA 1
ATOM 1444 C C . ALA A 1 177 ? -5.881 -9.670 17.460 1.00 72.25 177 ALA A C 1
ATOM 1446 O O . ALA A 1 177 ? -6.796 -9.079 16.878 1.00 72.25 177 ALA A O 1
ATOM 1447 N N . LYS A 1 178 ? -6.009 -10.931 17.884 1.00 78.06 178 LYS A N 1
ATOM 1448 C CA . LYS A 1 178 ? -7.230 -11.728 17.748 1.00 78.06 178 LYS A CA 1
ATOM 1449 C C . LYS A 1 178 ? -8.356 -11.170 18.615 1.00 78.06 178 LYS A C 1
ATOM 1451 O O . LYS A 1 178 ? -9.477 -11.053 18.117 1.00 78.06 178 LYS A O 1
ATOM 1456 N N . ALA A 1 179 ? -8.064 -10.764 19.851 1.00 77.69 179 ALA A N 1
ATOM 1457 C CA . ALA A 1 179 ? -9.012 -10.078 20.729 1.00 77.69 179 ALA A CA 1
ATOM 1458 C C . ALA A 1 179 ? -9.501 -8.763 20.096 1.00 77.69 179 ALA A C 1
ATOM 1460 O O . ALA A 1 179 ? -10.703 -8.595 19.899 1.00 77.69 179 ALA A O 1
ATOM 1461 N N . ARG A 1 180 ? -8.581 -7.903 19.622 1.00 78.19 180 ARG A N 1
ATOM 1462 C CA . ARG A 1 180 ? -8.899 -6.672 18.867 1.00 78.19 180 ARG A CA 1
ATOM 1463 C C . ARG A 1 180 ? -9.771 -6.934 17.639 1.00 78.19 180 ARG A C 1
ATOM 1465 O O . ARG A 1 180 ? -10.730 -6.208 17.387 1.00 78.19 180 ARG A O 1
ATOM 1472 N N . SER A 1 181 ? -9.442 -7.959 16.851 1.00 79.50 181 SER A N 1
ATOM 1473 C CA . SER A 1 181 ? -10.208 -8.312 15.649 1.00 79.50 181 SER A CA 1
ATOM 1474 C C . SER A 1 181 ? -11.611 -8.810 15.994 1.00 79.50 181 SER A C 1
ATOM 1476 O O . SER A 1 181 ? -12.581 -8.414 15.347 1.00 79.50 181 SER A O 1
ATOM 1478 N N . THR A 1 182 ? -11.725 -9.645 17.027 1.00 82.56 182 THR A N 1
ATOM 1479 C CA . THR A 1 182 ? -13.004 -10.179 17.508 1.00 82.56 182 THR A CA 1
ATOM 1480 C C . THR A 1 182 ? -13.888 -9.058 18.038 1.00 82.56 182 THR A C 1
ATOM 1482 O O . THR A 1 182 ? -15.058 -8.996 17.668 1.00 82.56 182 THR A O 1
ATOM 1485 N N . GLU A 1 183 ? -13.331 -8.119 18.805 1.00 84.56 183 GLU A N 1
ATOM 1486 C CA . GLU A 1 183 ? -14.096 -6.979 19.311 1.00 84.56 183 GLU A CA 1
ATOM 1487 C C . GLU A 1 183 ? -14.561 -6.055 18.180 1.00 84.56 183 GLU A C 1
ATOM 1489 O O . GLU A 1 183 ? -15.742 -5.721 18.096 1.00 84.56 183 GLU A O 1
ATOM 1494 N N . ARG A 1 184 ? -13.691 -5.739 17.210 1.00 81.44 184 ARG A N 1
ATOM 1495 C CA . ARG A 1 184 ? -14.084 -4.943 16.032 1.00 81.44 184 ARG A CA 1
ATOM 1496 C C . ARG A 1 184 ? -15.213 -5.583 15.221 1.00 81.44 184 ARG A C 1
ATOM 1498 O O . ARG A 1 184 ? -16.009 -4.862 14.621 1.00 81.44 184 ARG A O 1
ATOM 1505 N N . ARG A 1 185 ? -15.311 -6.919 15.193 1.00 83.31 185 ARG A N 1
ATOM 1506 C CA . ARG A 1 185 ? -16.408 -7.632 14.511 1.00 83.31 185 ARG A CA 1
ATOM 1507 C C . ARG A 1 185 ? -17.753 -7.474 15.212 1.00 83.31 185 ARG A C 1
ATOM 1509 O O . ARG A 1 185 ? -18.763 -7.542 14.519 1.00 83.31 185 ARG A O 1
ATOM 1516 N N . LYS A 1 186 ? -17.775 -7.222 16.526 1.00 85.81 186 LYS A N 1
ATOM 1517 C CA . LYS A 1 186 ? -19.012 -6.929 17.270 1.00 85.81 186 LYS A CA 1
ATOM 1518 C C . LYS A 1 186 ? -19.607 -5.566 16.913 1.00 85.81 186 LYS A C 1
ATOM 1520 O O . LYS A 1 186 ? -20.769 -5.332 17.207 1.00 85.81 186 LYS A O 1
ATOM 1525 N N . ARG A 1 187 ? -18.825 -4.686 16.268 1.00 90.12 187 ARG A N 1
ATOM 1526 C CA . ARG A 1 187 ? -19.249 -3.352 15.809 1.00 90.12 187 ARG A CA 1
ATOM 1527 C C . ARG A 1 187 ? -19.966 -2.540 16.889 1.00 90.12 187 ARG A C 1
ATOM 1529 O O . ARG A 1 187 ? -20.990 -1.911 16.640 1.00 90.12 187 ARG A O 1
ATOM 1536 N N . ARG A 1 188 ? -19.390 -2.561 18.086 1.00 91.50 188 ARG A N 1
ATOM 1537 C CA . ARG A 1 188 ? -19.806 -1.738 19.217 1.00 91.50 188 ARG A CA 1
ATOM 1538 C C . ARG A 1 188 ? -18.695 -0.769 19.607 1.00 91.50 188 ARG A C 1
ATOM 1540 O O . ARG A 1 188 ? -17.531 -0.983 19.253 1.00 91.50 188 ARG A O 1
ATOM 1547 N N . TYR A 1 189 ? -19.061 0.321 20.257 1.00 92.00 189 TYR A N 1
ATOM 1548 C CA . TYR A 1 189 ? -18.141 1.343 20.740 1.00 92.00 189 TYR A CA 1
ATOM 1549 C C . TYR A 1 189 ? -18.694 1.943 22.041 1.00 92.00 189 TYR A C 1
ATOM 1551 O O . TYR A 1 189 ? -19.908 2.154 22.107 1.00 92.00 189 TYR A O 1
ATOM 1559 N N . PRO A 1 190 ? -17.855 2.168 23.066 1.00 92.69 190 PRO A N 1
ATOM 1560 C CA . PRO A 1 190 ? -18.296 2.792 24.307 1.00 92.69 190 PRO A CA 1
ATOM 1561 C C . PRO A 1 190 ? -18.615 4.269 24.055 1.00 92.69 190 PRO A C 1
ATOM 1563 O O . PRO A 1 190 ? -17.834 4.969 23.415 1.00 92.69 190 PRO A O 1
ATOM 1566 N N . VAL A 1 191 ? -19.764 4.735 24.537 1.00 92.12 191 VAL A N 1
ATOM 1567 C CA . VAL A 1 191 ? -20.163 6.146 24.464 1.00 92.12 191 VAL A CA 1
ATOM 1568 C C . VAL A 1 191 ? -20.737 6.604 25.798 1.00 92.12 191 VAL A C 1
ATOM 1570 O O . VAL A 1 191 ? -21.428 5.839 26.476 1.00 92.12 191 VAL A O 1
ATOM 1573 N N . LEU A 1 192 ? -20.477 7.853 26.170 1.00 91.50 192 LEU A N 1
ATOM 1574 C CA . LEU A 1 192 ? -21.103 8.473 27.334 1.00 91.50 192 LEU A CA 1
ATOM 1575 C C . LEU A 1 192 ? -22.607 8.746 27.107 1.00 91.50 192 LEU A C 1
ATOM 1577 O O . LEU A 1 192 ? -22.963 9.381 26.110 1.00 91.50 192 LEU A O 1
ATOM 1581 N N . PRO A 1 193 ? -23.494 8.350 28.045 1.00 87.12 193 PRO A N 1
ATOM 1582 C CA . PRO A 1 193 ? -24.931 8.643 27.988 1.00 87.12 193 PRO A CA 1
ATOM 1583 C C . PRO A 1 193 ? -25.269 10.136 27.895 1.00 87.12 193 PRO A C 1
ATOM 1585 O O . PRO A 1 193 ? -26.255 10.502 27.262 1.00 87.12 193 PRO A O 1
ATOM 1588 N N . ASP A 1 194 ? -24.436 10.998 28.481 1.00 87.25 194 ASP A N 1
ATOM 1589 C CA . ASP A 1 194 ? -24.645 12.452 28.493 1.00 87.25 194 ASP A CA 1
ATOM 1590 C C . ASP A 1 194 ? -24.166 13.144 27.203 1.00 87.25 194 ASP A C 1
ATOM 1592 O O . ASP A 1 194 ? -24.412 14.332 26.995 1.00 87.25 194 ASP A O 1
ATOM 1596 N N . ALA A 1 195 ? -23.484 12.412 26.316 1.00 87.31 195 ALA A N 1
ATOM 1597 C CA . ALA A 1 195 ? -22.900 12.932 25.084 1.00 87.31 195 ALA A CA 1
ATOM 1598 C C . ALA A 1 195 ? -23.116 11.956 23.917 1.00 87.31 195 ALA A C 1
ATOM 1600 O O . ALA A 1 195 ? -22.168 11.539 23.250 1.00 87.31 195 ALA A O 1
ATOM 1601 N N . LEU A 1 196 ? -24.369 11.568 23.665 1.00 90.06 196 LEU A N 1
ATOM 1602 C CA . LEU A 1 196 ? -24.688 10.586 22.627 1.00 90.06 196 LEU A CA 1
ATOM 1603 C C . LEU A 1 196 ? -24.434 11.113 21.202 1.00 90.06 196 LEU A C 1
ATOM 1605 O O . LEU A 1 196 ? -24.758 12.265 20.895 1.00 90.06 196 LEU A O 1
ATOM 1609 N N . PRO A 1 197 ? -23.913 10.263 20.297 1.00 89.94 197 PRO A N 1
ATOM 1610 C CA . PRO A 1 197 ? -23.756 10.617 18.896 1.00 89.94 197 PRO A CA 1
ATOM 1611 C C . PRO A 1 197 ? -25.114 10.758 18.193 1.00 89.94 197 PRO A C 1
ATOM 1613 O O . PRO A 1 197 ? -26.040 9.990 18.472 1.00 89.94 197 PRO A O 1
ATOM 1616 N N . PRO A 1 198 ? -25.245 11.690 17.231 1.00 86.88 198 PRO A N 1
ATOM 1617 C CA . PRO A 1 198 ? -26.461 11.832 16.445 1.00 86.88 198 PRO A CA 1
ATOM 1618 C C . PRO A 1 198 ? -26.742 10.552 15.633 1.00 86.88 198 PRO A C 1
ATOM 1620 O O . PRO A 1 198 ? -25.875 10.100 14.874 1.00 86.88 198 PRO A O 1
ATOM 1623 N N . PRO A 1 199 ? -27.946 9.960 15.746 1.00 83.88 199 PRO A N 1
ATOM 1624 C CA . PRO A 1 199 ? -28.272 8.726 15.043 1.00 83.88 199 PRO A CA 1
ATOM 1625 C C . PRO A 1 199 ? -28.293 8.954 13.529 1.00 83.88 199 PRO A C 1
ATOM 1627 O O . PRO A 1 199 ? -28.779 9.973 13.039 1.00 83.88 199 PRO A O 1
ATOM 1630 N N . GLY A 1 200 ? -27.765 7.994 12.767 1.00 84.31 200 GLY A N 1
ATOM 1631 C CA . GLY A 1 200 ? -27.770 8.062 11.301 1.00 84.31 200 GLY A CA 1
ATOM 1632 C C . GLY A 1 200 ? -26.791 9.072 10.684 1.00 84.31 200 GLY A C 1
ATOM 1633 O O . GLY A 1 200 ? -26.706 9.151 9.459 1.00 84.31 200 GLY A O 1
ATOM 1634 N N . VAL A 1 201 ? -26.023 9.809 11.491 1.00 91.19 201 VAL A N 1
ATOM 1635 C CA . VAL A 1 201 ? -25.031 10.780 11.014 1.00 91.19 201 VAL A CA 1
ATOM 1636 C C . VAL A 1 201 ? -23.626 10.173 11.092 1.00 91.19 201 VAL A C 1
ATOM 1638 O O . VAL A 1 201 ? -23.278 9.567 12.107 1.00 91.19 201 VAL A O 1
ATOM 1641 N N . PRO A 1 202 ? -22.791 10.314 10.045 1.00 95.50 202 PRO A N 1
ATOM 1642 C CA . PRO A 1 202 ? -21.393 9.905 10.114 1.00 95.50 202 PRO A CA 1
ATOM 1643 C C . PRO A 1 202 ? -20.609 10.728 11.138 1.00 95.50 202 PRO A C 1
ATOM 1645 O O . PRO A 1 202 ? -20.469 11.943 11.001 1.00 95.50 202 PRO A O 1
ATOM 1648 N N . VAL A 1 203 ? -20.051 10.039 12.127 1.00 94.94 203 VAL A N 1
ATOM 1649 C CA . VAL A 1 203 ? -19.190 10.603 13.171 1.00 94.94 203 VAL A CA 1
ATOM 1650 C C . VAL A 1 203 ? -17.844 9.889 13.169 1.00 94.94 203 VAL A C 1
ATOM 1652 O O . VAL A 1 203 ? -17.750 8.718 12.798 1.00 94.94 203 VAL A O 1
ATOM 1655 N N . ALA A 1 204 ? -16.788 10.592 13.549 1.00 94.44 204 ALA A N 1
ATOM 1656 C CA . ALA A 1 204 ? -15.479 10.003 13.768 1.00 94.44 204 ALA A CA 1
ATOM 1657 C C . ALA A 1 204 ? -15.363 9.489 15.207 1.00 94.44 204 ALA A C 1
ATOM 1659 O O . ALA A 1 204 ? -15.826 10.132 16.144 1.00 94.44 204 ALA A O 1
ATOM 1660 N N . ILE A 1 205 ? -14.747 8.320 15.348 1.00 92.00 205 ILE A N 1
ATOM 1661 C CA . ILE A 1 205 ? -14.304 7.709 16.604 1.00 92.00 205 ILE A CA 1
ATOM 1662 C C . ILE A 1 205 ? -12.815 7.369 16.475 1.00 92.00 205 ILE A C 1
ATOM 1664 O O . ILE A 1 205 ? -12.252 7.408 15.377 1.00 92.00 205 ILE A O 1
ATOM 1668 N N . SER A 1 206 ? -12.186 6.910 17.558 1.00 86.94 206 SER A N 1
ATOM 1669 C CA . SER A 1 206 ? -10.774 6.477 17.565 1.00 86.94 206 SER A CA 1
ATOM 1670 C C . SER A 1 206 ? -10.409 5.424 16.498 1.00 86.94 206 SER A C 1
ATOM 1672 O O . SER A 1 206 ? -9.241 5.258 16.146 1.00 86.94 206 SER A O 1
ATOM 1674 N N . TYR A 1 207 ? -11.393 4.710 15.942 1.00 82.12 207 TYR A N 1
ATOM 1675 C CA . TYR A 1 207 ? -11.198 3.701 14.896 1.00 82.12 207 TYR A CA 1
ATOM 1676 C C . TYR A 1 207 ? -11.523 4.160 13.468 1.00 82.12 207 TYR A C 1
ATOM 1678 O O . TYR A 1 207 ? -11.329 3.373 12.535 1.00 82.12 207 TYR A O 1
ATOM 1686 N N . GLY A 1 208 ? -12.003 5.390 13.286 1.00 90.88 208 GLY A N 1
ATOM 1687 C CA . GLY A 1 208 ? -12.405 5.954 11.998 1.00 90.88 208 GLY A CA 1
ATOM 1688 C C . GLY A 1 208 ? -13.854 6.440 11.981 1.00 90.88 208 GLY A C 1
ATOM 1689 O O . GLY A 1 208 ? -14.479 6.606 13.021 1.00 90.88 208 GLY A O 1
ATOM 1690 N N . ILE A 1 209 ? -14.394 6.677 10.783 1.00 94.94 209 ILE A N 1
ATOM 1691 C CA . ILE A 1 209 ? -15.747 7.227 10.614 1.00 94.94 209 ILE A CA 1
ATOM 1692 C C . ILE A 1 209 ? -16.788 6.103 10.603 1.00 94.94 209 ILE A C 1
ATOM 1694 O O . ILE A 1 209 ? -16.702 5.176 9.791 1.00 94.94 209 ILE A O 1
ATOM 1698 N N . VAL A 1 210 ? -17.791 6.217 11.472 1.00 94.88 210 VAL A N 1
ATOM 1699 C CA . VAL A 1 210 ? -18.885 5.256 11.658 1.00 94.88 210 VAL A CA 1
ATOM 1700 C C . VAL A 1 210 ? -20.242 5.959 11.683 1.00 94.88 210 VAL A C 1
ATOM 1702 O O . VAL A 1 210 ? -20.327 7.169 11.860 1.00 94.88 210 VAL A O 1
ATOM 1705 N N . VAL A 1 211 ? -21.315 5.192 11.500 1.00 95.25 211 VAL A N 1
ATOM 1706 C CA . VAL A 1 211 ? -22.688 5.642 11.763 1.00 95.25 211 VAL A CA 1
ATOM 1707 C C . VAL A 1 211 ? -23.240 4.783 12.884 1.00 95.25 211 VAL A C 1
ATOM 1709 O O . VAL A 1 211 ? -23.330 3.562 12.722 1.00 95.25 211 VAL A O 1
ATOM 1712 N N . PHE A 1 212 ? -23.604 5.406 14.002 1.00 93.50 212 PHE A N 1
ATOM 1713 C CA . PHE A 1 212 ? -24.284 4.708 15.086 1.00 93.50 212 PHE A CA 1
ATOM 1714 C C . PHE A 1 212 ? -25.713 4.364 14.665 1.00 93.50 212 PHE A C 1
ATOM 1716 O O . PHE A 1 212 ? -26.440 5.201 14.120 1.00 93.50 212 PHE A O 1
ATOM 1723 N N . THR A 1 213 ? -26.082 3.101 14.867 1.00 91.31 213 THR A N 1
ATOM 1724 C CA . THR A 1 213 ? -27.407 2.565 14.541 1.00 91.31 213 THR A CA 1
ATOM 1725 C C . THR A 1 213 ? -28.293 2.474 15.768 1.00 91.31 213 THR A C 1
ATOM 1727 O O . THR A 1 213 ? -29.496 2.664 15.652 1.00 91.31 213 THR A O 1
ATOM 1730 N N . GLU A 1 214 ? -27.703 2.181 16.926 1.00 90.38 214 GLU A N 1
ATOM 1731 C CA . GLU A 1 214 ? -28.432 1.955 18.169 1.00 90.38 214 GLU A CA 1
ATOM 1732 C C . GLU A 1 214 ? -27.515 2.195 19.368 1.00 90.38 214 GLU A C 1
ATOM 1734 O O . GLU A 1 214 ? -26.328 1.875 19.309 1.00 90.38 214 GLU A O 1
ATOM 1739 N N . ILE A 1 215 ? -28.070 2.726 20.455 1.00 91.44 215 ILE A N 1
ATOM 1740 C CA . ILE A 1 215 ? -27.422 2.772 21.767 1.00 91.44 215 ILE A CA 1
ATOM 1741 C C . ILE A 1 215 ? -28.184 1.802 22.665 1.00 91.44 215 ILE A C 1
ATOM 1743 O O . ILE A 1 215 ? -29.366 1.999 22.922 1.00 91.44 215 ILE A O 1
ATOM 1747 N N . THR A 1 216 ? -27.516 0.738 23.098 1.00 86.62 216 THR A N 1
ATOM 1748 C CA . THR A 1 216 ? -28.163 -0.409 23.763 1.00 86.62 216 THR A CA 1
ATOM 1749 C C . THR A 1 216 ? -28.549 -0.132 25.217 1.00 86.62 216 THR A C 1
ATOM 1751 O O . THR A 1 216 ? -29.417 -0.807 25.761 1.00 86.62 216 THR A O 1
ATOM 1754 N N . GLY A 1 217 ? -27.882 0.830 25.864 1.00 83.19 217 GLY A N 1
ATOM 1755 C CA . GLY A 1 217 ? -27.999 1.075 27.305 1.00 83.19 217 GLY A CA 1
ATOM 1756 C C . GLY A 1 217 ? -27.263 0.054 28.185 1.00 83.19 217 GLY A C 1
ATOM 1757 O O . GLY A 1 217 ? -27.248 0.213 29.401 1.00 83.19 217 GLY A O 1
ATOM 1758 N N . GLU A 1 218 ? -26.629 -0.968 27.601 1.00 89.00 218 GLU A N 1
ATOM 1759 C CA . GLU A 1 218 ? -25.771 -1.908 28.328 1.00 89.00 218 GLU A CA 1
ATOM 1760 C C . GLU A 1 218 ? -24.486 -1.197 28.768 1.00 89.00 218 GLU A C 1
ATOM 1762 O O . GLU A 1 218 ? -23.789 -0.616 27.931 1.00 89.00 218 GLU A O 1
ATOM 1767 N N . LEU A 1 219 ? -24.173 -1.252 30.067 1.00 89.75 219 LEU A N 1
ATOM 1768 C CA . LEU A 1 219 ? -22.957 -0.663 30.626 1.00 89.75 219 LEU A CA 1
ATOM 1769 C C . LEU A 1 219 ? -21.705 -1.416 30.168 1.00 89.75 219 LEU A C 1
ATOM 1771 O O . LEU A 1 219 ? -21.682 -2.642 30.037 1.00 89.75 219 LEU A O 1
ATOM 1775 N N . VAL A 1 220 ? -20.642 -0.659 29.939 1.00 89.31 220 VAL A N 1
ATOM 1776 C CA . VAL A 1 220 ? -19.325 -1.181 29.587 1.00 89.31 220 VAL A CA 1
ATOM 1777 C C . VAL A 1 220 ? -18.628 -1.651 30.860 1.00 89.31 220 VAL A C 1
ATOM 1779 O O . VAL A 1 220 ? -18.532 -0.894 31.818 1.00 89.31 220 VAL A O 1
ATOM 1782 N N . ASP A 1 221 ? -18.093 -2.874 30.852 1.00 87.69 221 ASP A N 1
ATOM 1783 C CA . ASP A 1 221 ? -17.140 -3.339 31.866 1.00 87.69 221 ASP A CA 1
ATOM 1784 C C . ASP A 1 221 ? -15.730 -2.822 31.512 1.00 87.69 221 ASP A C 1
ATOM 1786 O O . ASP A 1 221 ? -15.115 -3.347 30.572 1.00 87.69 221 ASP A O 1
ATOM 1790 N N . PRO A 1 222 ? -15.191 -1.810 32.222 1.00 83.31 222 PRO A N 1
ATOM 1791 C CA . PRO A 1 222 ? -13.916 -1.190 31.870 1.00 83.31 222 PRO A CA 1
ATOM 1792 C C . PRO A 1 222 ? -12.735 -2.141 32.059 1.00 83.31 222 PRO A C 1
ATOM 1794 O O . PRO A 1 222 ? -11.763 -2.069 31.306 1.00 83.31 222 PRO A O 1
ATOM 1797 N N . ALA A 1 223 ? -12.816 -3.061 33.026 1.00 81.88 223 ALA A N 1
ATOM 1798 C CA . ALA A 1 223 ? -11.743 -4.011 33.301 1.00 81.88 223 ALA A CA 1
ATOM 1799 C C . ALA A 1 223 ? -11.577 -5.012 32.149 1.00 81.88 223 ALA A C 1
ATOM 1801 O O . ALA A 1 223 ? -10.457 -5.397 31.817 1.00 81.88 223 ALA A O 1
ATOM 1802 N N . ALA A 1 224 ? -12.681 -5.385 31.497 1.00 80.06 224 ALA A N 1
ATOM 1803 C CA . ALA A 1 224 ? -12.669 -6.301 30.362 1.00 80.06 224 ALA A CA 1
ATOM 1804 C C . ALA A 1 224 ? -12.202 -5.659 29.044 1.00 80.06 224 ALA A C 1
ATOM 1806 O O . ALA A 1 224 ? -11.854 -6.384 28.107 1.00 80.06 224 ALA A O 1
ATOM 1807 N N . VAL A 1 225 ? -12.226 -4.323 28.929 1.00 82.62 225 VAL A N 1
ATOM 1808 C CA . VAL A 1 225 ? -12.013 -3.632 27.644 1.00 82.62 225 VAL A CA 1
ATOM 1809 C C . VAL A 1 225 ? -10.968 -2.515 27.663 1.00 82.62 225 VAL A C 1
ATOM 1811 O O . VAL A 1 225 ? -10.758 -1.892 26.623 1.00 82.62 225 VAL A O 1
ATOM 1814 N N . SER A 1 226 ? -10.283 -2.283 28.783 1.00 82.75 226 SER A N 1
ATOM 1815 C CA . SER A 1 226 ? -9.256 -1.238 28.949 1.00 82.75 226 SER A CA 1
ATOM 1816 C C . SER A 1 226 ? -8.143 -1.297 27.895 1.00 82.75 226 SER A C 1
ATOM 1818 O O . SER A 1 226 ? -7.735 -0.264 27.366 1.00 82.75 226 SER A O 1
ATOM 1820 N N . ASP A 1 227 ? -7.724 -2.501 27.498 1.00 80.62 227 ASP A N 1
ATOM 1821 C CA . ASP A 1 227 ? -6.741 -2.727 26.427 1.00 80.62 227 ASP A CA 1
ATOM 1822 C C . ASP A 1 227 ? -7.213 -2.231 25.044 1.00 80.62 227 ASP A C 1
ATOM 1824 O O . ASP A 1 227 ? -6.406 -1.968 24.148 1.00 80.62 227 ASP A O 1
ATOM 1828 N N . LEU A 1 228 ? -8.529 -2.156 24.833 1.00 81.75 228 LEU A N 1
ATOM 1829 C CA . LEU A 1 228 ? -9.163 -1.812 23.557 1.00 81.75 228 LEU A CA 1
ATOM 1830 C C . LEU A 1 228 ? -9.673 -0.369 23.549 1.00 81.75 228 LEU A C 1
ATOM 1832 O O . LEU A 1 228 ? -9.565 0.315 22.525 1.00 81.75 228 LEU A O 1
ATOM 1836 N N . TYR A 1 229 ? -10.194 0.080 24.690 1.00 85.38 229 TYR A N 1
ATOM 1837 C CA . TYR A 1 229 ? -10.768 1.399 24.923 1.00 85.38 229 TYR A CA 1
ATOM 1838 C C . TYR A 1 229 ? -10.208 1.980 26.233 1.00 85.38 229 TYR A C 1
ATOM 1840 O O . TYR A 1 229 ? -10.888 1.947 27.257 1.00 85.38 229 TYR A O 1
ATOM 1848 N N . PRO A 1 230 ? -8.985 2.542 26.223 1.00 80.94 230 PRO A N 1
ATOM 1849 C CA . PRO A 1 230 ? -8.334 3.034 27.442 1.00 80.94 230 PRO A CA 1
ATOM 1850 C C . PRO A 1 230 ? -9.089 4.158 28.169 1.00 80.94 230 PRO A C 1
ATOM 1852 O O . PRO A 1 230 ? -8.841 4.393 29.345 1.00 80.94 230 PRO A O 1
ATOM 1855 N N . GLY A 1 231 ? -9.988 4.862 27.470 1.00 82.06 231 GLY A N 1
ATOM 1856 C CA . GLY A 1 231 ? -10.841 5.914 28.036 1.00 82.06 231 GLY A CA 1
ATOM 1857 C C . GLY A 1 231 ? -12.214 5.439 28.524 1.00 82.06 231 GLY A C 1
ATOM 1858 O O . GLY A 1 231 ? -12.969 6.251 29.049 1.00 82.06 231 GLY A O 1
ATOM 1859 N N . ALA A 1 232 ? -12.557 4.156 28.356 1.00 86.19 232 ALA A N 1
ATO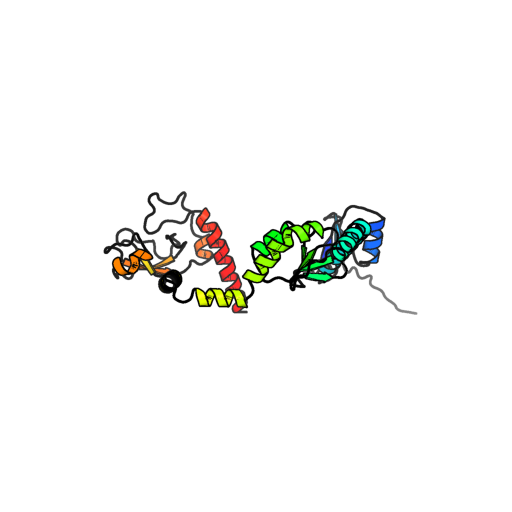M 1860 C CA . ALA A 1 232 ? -13.849 3.641 28.795 1.00 86.19 232 ALA A CA 1
ATOM 1861 C C . ALA A 1 232 ? -13.923 3.577 30.327 1.00 86.19 232 ALA A C 1
ATOM 1863 O O . ALA A 1 232 ? -13.011 3.097 30.997 1.00 86.19 232 ALA A O 1
ATOM 1864 N N . THR A 1 233 ? -15.047 4.029 30.869 1.00 88.12 233 THR A N 1
ATOM 1865 C CA . THR A 1 233 ? -15.371 4.016 32.301 1.00 88.12 233 THR A CA 1
ATOM 1866 C C . THR A 1 233 ? -16.677 3.266 32.537 1.00 88.12 233 THR A C 1
ATOM 1868 O O . THR A 1 233 ? -17.417 2.987 31.595 1.00 88.12 233 THR A O 1
ATOM 1871 N N . GLU A 1 234 ? -16.986 2.972 33.798 1.00 87.19 234 GLU A N 1
ATOM 1872 C CA . GLU A 1 234 ? -18.210 2.274 34.226 1.00 87.19 234 GLU A CA 1
ATOM 1873 C C . GLU A 1 234 ? -19.512 3.010 33.869 1.00 87.19 234 GLU A C 1
ATOM 1875 O O . GLU A 1 234 ? -20.581 2.410 3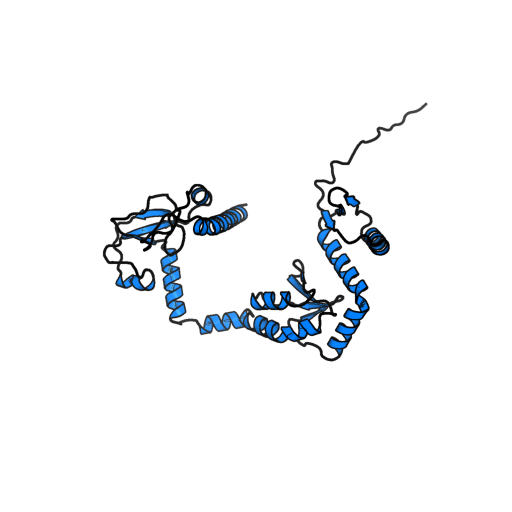3.876 1.00 87.19 234 GLU A O 1
ATOM 1880 N N . ASN A 1 235 ? -19.414 4.290 33.497 1.00 90.00 235 ASN A N 1
ATOM 1881 C CA . ASN A 1 235 ? -20.542 5.110 33.054 1.00 90.00 235 ASN A CA 1
ATOM 1882 C C . ASN A 1 235 ? -20.788 5.039 31.540 1.00 90.00 235 ASN A C 1
ATOM 1884 O O . ASN A 1 235 ? -21.755 5.623 31.058 1.00 90.00 235 ASN A O 1
ATOM 1888 N N . HIS A 1 236 ? -19.919 4.379 30.769 1.00 91.81 236 HIS A N 1
ATOM 1889 C CA . HIS A 1 236 ? -20.121 4.247 29.329 1.00 91.81 236 HIS A CA 1
ATOM 1890 C C . HIS A 1 236 ? -21.154 3.168 29.022 1.00 91.81 236 HIS A C 1
ATOM 1892 O O . HIS A 1 236 ? -21.203 2.125 29.673 1.00 91.81 236 HIS A O 1
ATOM 1898 N N . VAL A 1 237 ? -21.927 3.394 27.964 1.00 93.25 237 VAL A N 1
ATOM 1899 C CA . VAL A 1 237 ? -22.852 2.410 27.398 1.00 93.25 237 VAL A CA 1
ATOM 1900 C C . VAL A 1 237 ? -22.392 1.961 26.016 1.00 93.25 237 VAL A C 1
ATOM 1902 O O . VAL A 1 237 ? -21.666 2.673 25.317 1.00 93.25 237 VAL A O 1
ATOM 1905 N N . TRP A 1 238 ? -22.824 0.778 25.585 1.00 93.50 238 TRP A N 1
ATOM 1906 C CA . TRP A 1 238 ? -22.512 0.284 24.247 1.00 93.50 238 TRP A CA 1
ATOM 1907 C C . TRP A 1 238 ? -23.380 0.933 23.165 1.00 93.50 238 TRP A C 1
ATOM 1909 O O . TRP A 1 238 ? -24.606 0.779 23.151 1.00 93.50 238 TRP A O 1
ATOM 1919 N N . GLY A 1 239 ? -22.726 1.571 22.194 1.00 93.00 239 GLY A N 1
ATOM 1920 C CA . GLY A 1 239 ? -23.316 1.987 20.924 1.00 93.00 239 GLY A CA 1
ATOM 1921 C C . GLY A 1 239 ? -22.948 1.036 19.785 1.00 93.00 239 GLY A C 1
ATOM 1922 O O . GLY A 1 239 ? -21.767 0.807 19.518 1.00 93.00 239 GLY A O 1
ATOM 1923 N N . LEU A 1 240 ? -23.948 0.495 19.092 1.00 93.06 240 LEU A N 1
ATOM 1924 C CA . LEU A 1 240 ? -23.779 -0.293 17.874 1.00 93.06 240 LEU A CA 1
ATOM 1925 C C . LEU A 1 240 ? -23.592 0.625 16.669 1.00 93.06 240 LEU A C 1
ATOM 1927 O O . LEU A 1 240 ? -24.257 1.656 16.536 1.00 93.06 240 LEU A O 1
ATOM 1931 N N . TRP A 1 241 ? -22.705 0.231 15.760 1.00 94.19 241 TRP A N 1
ATOM 1932 C CA . TRP A 1 241 ? -22.375 1.030 14.591 1.00 94.19 241 TRP A CA 1
ATOM 1933 C C . TRP A 1 241 ? -22.260 0.210 13.306 1.00 94.19 241 TRP A C 1
ATOM 1935 O O . TRP A 1 241 ? -22.039 -1.003 13.283 1.00 94.19 241 TRP A O 1
ATOM 1945 N N . ARG A 1 242 ? -22.361 0.912 12.179 1.00 93.06 242 ARG A N 1
ATOM 1946 C CA . ARG A 1 242 ? -22.045 0.385 10.850 1.00 93.06 242 ARG A CA 1
ATOM 1947 C C . ARG A 1 242 ? -21.086 1.303 10.109 1.00 93.06 242 ARG A C 1
ATOM 1949 O O . ARG A 1 242 ? -20.939 2.480 10.430 1.00 93.06 242 ARG A O 1
ATOM 1956 N N . ALA A 1 243 ? -20.442 0.754 9.084 1.00 92.44 243 ALA A N 1
ATOM 1957 C CA . ALA A 1 243 ? -19.679 1.576 8.161 1.00 92.44 243 ALA A CA 1
ATOM 1958 C C . ALA A 1 243 ? -20.630 2.531 7.403 1.00 92.44 243 ALA A C 1
ATOM 1960 O O . ALA A 1 243 ? -21.704 2.093 6.969 1.00 92.44 243 ALA A O 1
ATOM 1961 N N . PRO A 1 244 ? -20.249 3.805 7.213 1.00 93.62 244 PRO A N 1
ATOM 1962 C CA . PRO A 1 244 ? -21.016 4.745 6.407 1.00 93.62 244 PRO A CA 1
ATOM 1963 C C . PRO A 1 244 ? -20.954 4.353 4.927 1.00 93.62 244 PRO A C 1
ATOM 1965 O O . PRO A 1 244 ? -19.926 3.864 4.436 1.00 93.62 244 PRO A O 1
ATOM 1968 N N . SER A 1 245 ? -22.049 4.589 4.213 1.00 93.31 245 SER A N 1
ATOM 1969 C CA . SER A 1 245 ? -22.115 4.530 2.749 1.00 93.31 245 SER A CA 1
ATOM 1970 C C . SER A 1 245 ? -21.383 5.714 2.116 1.00 93.31 245 SER A C 1
ATOM 1972 O O . SER A 1 245 ? -21.163 6.749 2.755 1.00 93.31 245 SER A O 1
ATOM 1974 N N . LEU A 1 246 ? -21.026 5.599 0.836 1.00 93.31 246 LEU A N 1
ATOM 1975 C CA . LEU A 1 246 ? -20.427 6.711 0.103 1.00 93.31 246 LEU A CA 1
ATOM 1976 C C . LEU A 1 246 ? -21.349 7.938 0.085 1.00 93.31 246 LEU A C 1
ATOM 1978 O O . LEU A 1 246 ? -20.868 9.056 0.264 1.00 93.31 246 LEU A O 1
ATOM 1982 N N . LYS A 1 247 ? -22.662 7.735 -0.086 1.00 93.31 247 LYS A N 1
ATOM 1983 C CA . LYS A 1 247 ? -23.661 8.813 -0.080 1.00 93.31 247 LYS A CA 1
ATOM 1984 C C . LYS A 1 247 ? -23.622 9.596 1.233 1.00 93.31 247 LYS A C 1
ATOM 1986 O O . LYS A 1 247 ? -23.501 10.815 1.206 1.00 93.31 247 LYS A O 1
ATOM 1991 N N . GLU A 1 248 ? -23.647 8.901 2.367 1.00 94.12 248 GLU A N 1
ATOM 1992 C CA . GLU A 1 248 ? -23.593 9.529 3.694 1.00 94.12 248 GLU A CA 1
ATOM 1993 C C . GLU A 1 248 ? -22.299 10.331 3.890 1.00 94.12 248 GLU A C 1
ATOM 1995 O O . GLU A 1 248 ? -22.336 11.483 4.323 1.00 94.12 248 GLU A O 1
ATOM 2000 N N . LEU A 1 249 ? -21.152 9.775 3.485 1.00 94.44 249 LEU A N 1
ATOM 2001 C CA . LEU A 1 249 ? -19.861 10.469 3.569 1.00 94.44 249 LEU A CA 1
ATOM 2002 C C . LEU A 1 249 ? -19.775 11.715 2.679 1.00 94.44 249 LEU A C 1
ATOM 2004 O O . LEU A 1 249 ? -19.048 12.659 3.002 1.00 94.44 249 LEU A O 1
ATOM 2008 N N . LEU A 1 250 ? -20.450 11.714 1.529 1.00 91.69 250 LEU A N 1
ATOM 2009 C CA . LEU A 1 250 ? -20.505 12.869 0.631 1.00 91.69 250 LEU A CA 1
ATOM 2010 C C . LEU A 1 250 ? -21.451 13.951 1.158 1.00 91.69 250 LEU A C 1
ATOM 2012 O O . LEU A 1 250 ? -21.140 15.128 1.016 1.00 91.69 250 LEU A O 1
ATOM 2016 N N . SER A 1 251 ? -22.550 13.557 1.803 1.00 91.69 251 SER A N 1
ATOM 2017 C CA . SER A 1 251 ? -23.517 14.477 2.413 1.00 91.69 251 SER A CA 1
ATOM 2018 C C . SER A 1 251 ? -23.057 15.068 3.750 1.00 91.69 251 SER A C 1
ATOM 2020 O O . SER A 1 251 ? -23.662 16.024 4.227 1.00 91.69 251 SER A O 1
ATOM 2022 N N . THR A 1 252 ? -22.002 14.526 4.362 1.00 91.69 252 THR A N 1
ATOM 2023 C CA . THR A 1 252 ? -21.476 15.027 5.639 1.00 91.69 252 THR A CA 1
ATOM 2024 C C . THR A 1 252 ? -20.676 16.312 5.439 1.00 91.69 252 THR A C 1
ATOM 2026 O O . THR A 1 252 ? -19.704 16.341 4.672 1.00 91.69 252 THR A O 1
ATOM 2029 N N . TRP A 1 253 ? -21.056 17.358 6.175 1.00 89.38 253 TRP A N 1
ATOM 2030 C CA . TRP A 1 253 ? -20.305 18.607 6.251 1.00 89.38 253 TRP A CA 1
ATOM 2031 C C . TRP A 1 253 ? -19.076 18.448 7.157 1.00 89.38 253 TRP A C 1
ATOM 2033 O O . TRP A 1 253 ? -19.213 17.942 8.270 1.00 89.38 253 TRP A O 1
ATOM 2043 N N . PRO A 1 254 ? -17.878 18.862 6.703 1.00 93.50 254 PRO A N 1
ATOM 2044 C CA . PRO A 1 254 ? -16.659 18.714 7.486 1.00 93.50 254 PRO A CA 1
ATOM 2045 C C . PRO A 1 254 ? -16.641 19.663 8.688 1.00 93.50 254 PRO A C 1
ATOM 2047 O O . PRO A 1 254 ? -16.944 20.851 8.556 1.00 93.50 254 PRO A O 1
ATOM 2050 N N . ALA A 1 255 ? -16.190 19.161 9.835 1.00 92.06 255 ALA A N 1
ATOM 2051 C CA . ALA A 1 255 ? -15.796 20.010 10.951 1.00 92.06 255 ALA A CA 1
ATOM 2052 C C . ALA A 1 255 ? -14.513 20.788 10.615 1.00 92.06 255 ALA A C 1
ATOM 2054 O O . ALA A 1 255 ? -13.657 20.311 9.863 1.00 92.06 255 ALA A O 1
ATOM 2055 N N . LYS A 1 256 ? -14.369 21.989 11.194 1.00 89.56 256 LYS A N 1
ATOM 2056 C CA . LYS A 1 256 ? -13.169 22.827 11.014 1.00 89.56 256 LYS A CA 1
ATOM 2057 C C . LYS A 1 256 ? -11.926 22.203 11.650 1.00 89.56 256 LYS A C 1
ATOM 2059 O O . LYS A 1 256 ? -10.845 22.307 11.084 1.00 89.56 256 LYS A O 1
ATOM 2064 N N . ALA A 1 257 ? -12.091 21.582 12.812 1.00 87.12 257 ALA A N 1
ATOM 2065 C CA . ALA A 1 257 ? -11.031 20.935 13.567 1.00 87.12 257 ALA A CA 1
ATOM 2066 C C . ALA A 1 257 ? -11.625 19.830 14.446 1.00 87.12 257 ALA A C 1
ATOM 2068 O O . ALA A 1 257 ? -12.822 19.851 14.748 1.00 87.12 257 ALA A O 1
ATOM 2069 N N . VAL A 1 258 ? -10.777 18.886 14.848 1.00 87.56 258 VAL A N 1
ATOM 2070 C CA . VAL A 1 258 ? -11.099 17.912 15.895 1.00 87.56 258 VAL A CA 1
ATOM 2071 C C . VAL A 1 258 ? -11.125 18.650 17.245 1.00 87.56 258 VAL A C 1
ATOM 2073 O O . VAL A 1 258 ? -10.272 19.517 17.452 1.00 87.56 258 VAL A O 1
ATOM 2076 N N . PRO A 1 259 ? -12.083 18.362 18.144 1.00 86.56 259 PRO A N 1
ATOM 2077 C CA . PRO A 1 259 ? -12.070 18.895 19.505 1.00 86.56 259 PRO A CA 1
ATOM 2078 C C . PRO A 1 259 ? -10.781 18.529 20.256 1.00 86.56 259 PRO A C 1
ATOM 2080 O O . PRO A 1 259 ? -10.259 17.431 20.074 1.00 86.56 259 PRO A O 1
ATOM 2083 N N . ASP A 1 260 ? -10.299 19.433 21.112 1.00 83.69 260 ASP A N 1
ATOM 2084 C CA . ASP A 1 260 ? -9.153 19.201 21.998 1.00 83.69 260 ASP A CA 1
ATOM 2085 C C . ASP A 1 260 ? -9.560 19.485 23.463 1.00 83.69 260 ASP A C 1
ATOM 2087 O O . ASP A 1 260 ? -9.863 20.640 23.783 1.00 83.69 260 ASP A O 1
ATOM 2091 N N . PRO A 1 261 ? -9.635 18.465 24.343 1.00 80.75 261 PRO A N 1
ATOM 2092 C CA . PRO A 1 261 ? -9.385 17.052 24.055 1.00 80.75 261 PRO A CA 1
ATOM 2093 C C . PRO A 1 261 ? -10.505 16.418 23.203 1.00 80.75 261 PRO A C 1
ATOM 2095 O O . PRO A 1 261 ? -11.659 16.858 23.259 1.00 80.75 261 PRO A O 1
ATOM 2098 N N . PRO A 1 262 ? -10.202 15.363 22.427 1.00 75.88 262 PRO A N 1
ATOM 2099 C CA . PRO A 1 262 ? -11.222 14.616 21.705 1.00 75.88 262 PRO A CA 1
ATOM 2100 C C . PRO A 1 262 ? -12.109 13.850 22.695 1.00 75.88 262 PRO A C 1
ATOM 2102 O O . PRO A 1 262 ? -11.607 13.131 23.558 1.00 75.88 262 PRO A O 1
ATOM 2105 N N . GLY A 1 263 ? -13.430 13.998 22.564 1.00 83.88 263 GLY A N 1
ATOM 2106 C CA . GLY A 1 263 ? -14.393 13.133 23.251 1.00 83.88 263 GLY A CA 1
ATOM 2107 C C . GLY A 1 263 ? -14.456 11.733 22.627 1.00 83.88 263 GLY A C 1
ATOM 2108 O O . GLY A 1 263 ? -13.691 11.408 21.716 1.00 83.88 263 GLY A O 1
ATOM 2109 N N . ASP A 1 264 ? -15.418 10.916 23.063 1.00 88.06 264 ASP A N 1
ATOM 2110 C CA . ASP A 1 264 ? -15.622 9.555 22.531 1.00 88.06 264 ASP A CA 1
ATOM 2111 C C . ASP A 1 264 ? -15.854 9.534 21.013 1.00 88.06 264 ASP A C 1
ATOM 2113 O O . ASP A 1 264 ? -15.463 8.585 20.324 1.00 88.06 264 ASP A O 1
ATOM 2117 N N . TRP A 1 265 ? -16.483 10.592 20.497 1.00 92.81 265 TRP A N 1
ATOM 2118 C CA . TRP A 1 265 ? -16.736 10.826 19.083 1.00 92.81 265 TRP A CA 1
ATOM 2119 C C . TRP A 1 265 ? -16.670 12.323 18.749 1.00 92.81 265 TRP A C 1
ATOM 2121 O O . TRP A 1 265 ? -16.807 13.186 19.617 1.00 92.81 265 TRP A O 1
ATOM 2131 N N . TRP A 1 266 ? -16.479 12.642 17.469 1.00 93.81 266 TRP A N 1
ATOM 2132 C CA . TRP A 1 266 ? -16.513 14.011 16.950 1.00 93.81 266 TRP A CA 1
ATOM 2133 C C . TRP A 1 266 ? -17.068 14.063 15.524 1.00 93.81 266 TRP A C 1
ATOM 2135 O O . TRP A 1 266 ? -17.182 13.051 14.830 1.00 93.81 266 TRP A O 1
ATOM 2145 N N . LEU A 1 267 ? -17.424 15.263 15.061 1.00 94.12 267 LEU A N 1
ATOM 2146 C CA . LEU A 1 267 ? -17.748 15.472 13.651 1.00 94.12 267 LEU A CA 1
ATOM 2147 C C . LEU A 1 267 ? -16.467 15.378 12.811 1.00 94.12 267 LEU A C 1
ATOM 2149 O O . LEU A 1 267 ? -15.483 16.044 13.136 1.00 94.12 267 LEU A O 1
ATOM 2153 N N . PRO A 1 268 ? -16.459 14.586 11.728 1.00 94.69 268 PRO A N 1
ATOM 2154 C CA . PRO A 1 268 ? -15.241 14.321 10.983 1.00 94.69 268 PRO A CA 1
ATOM 2155 C C . PRO A 1 268 ? -14.751 15.569 10.242 1.00 94.69 268 PRO A C 1
ATOM 2157 O O . PRO A 1 268 ? -15.525 16.331 9.654 1.00 94.69 268 PRO A O 1
ATOM 2160 N N . THR A 1 269 ? -13.439 15.750 10.220 1.00 94.50 269 THR A N 1
ATOM 2161 C CA . THR A 1 269 ? -12.765 16.796 9.446 1.00 94.50 269 THR A CA 1
ATOM 2162 C C . THR A 1 269 ? -12.663 16.421 7.965 1.00 94.50 269 THR A C 1
ATOM 2164 O O . THR A 1 269 ? -12.856 15.270 7.558 1.00 94.50 269 THR A O 1
ATOM 2167 N N . ILE A 1 270 ? -12.318 17.392 7.112 1.00 94.56 270 ILE A N 1
ATOM 2168 C CA . ILE A 1 270 ? -12.117 17.126 5.679 1.00 9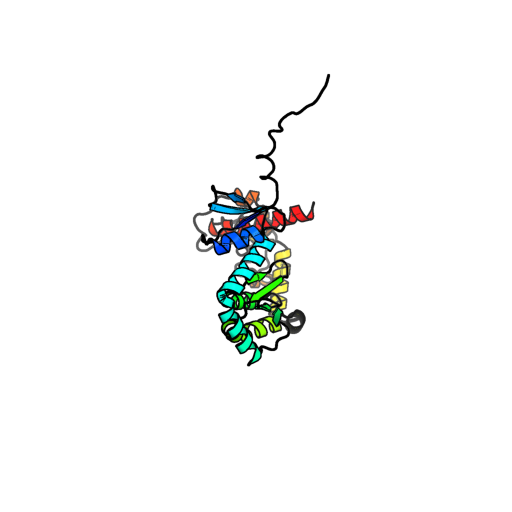4.56 270 ILE A CA 1
ATOM 2169 C C . ILE A 1 270 ? -10.972 16.132 5.416 1.00 94.56 270 ILE A C 1
ATOM 2171 O O . ILE A 1 270 ? -11.066 15.325 4.486 1.00 94.56 270 ILE A O 1
ATOM 2175 N N . GLU A 1 271 ? -9.930 16.147 6.251 1.00 93.81 271 GLU A N 1
ATOM 2176 C CA . GLU A 1 271 ? -8.782 15.244 6.132 1.00 93.81 271 GLU A CA 1
ATOM 2177 C C . GLU A 1 271 ? -9.129 13.801 6.515 1.00 93.81 271 GLU A C 1
ATOM 2179 O O . GLU A 1 271 ? -8.586 12.875 5.920 1.00 93.81 271 GLU A O 1
ATOM 2184 N N . GLU A 1 272 ? -10.103 13.588 7.404 1.00 93.38 272 GLU A N 1
ATOM 2185 C CA . GLU A 1 272 ? -10.646 12.257 7.716 1.00 93.38 272 GLU A CA 1
ATOM 2186 C C . GLU A 1 272 ? -11.654 11.786 6.650 1.00 93.38 272 GLU A C 1
ATOM 2188 O O . GLU A 1 272 ? -11.676 10.614 6.256 1.00 93.38 272 GLU A O 1
ATOM 2193 N N . LEU A 1 273 ? -12.464 12.705 6.108 1.00 94.31 273 LEU A N 1
ATOM 2194 C CA . LEU A 1 273 ? -13.476 12.393 5.092 1.00 94.31 273 LEU A CA 1
ATOM 2195 C C . LEU A 1 273 ? -12.863 11.985 3.746 1.00 94.31 273 LEU A C 1
ATOM 2197 O O . LEU A 1 273 ? -13.376 11.084 3.081 1.00 94.31 273 LEU A O 1
ATOM 2201 N N . ARG A 1 274 ? -11.768 12.619 3.312 1.00 92.81 274 ARG A N 1
ATOM 2202 C CA . ARG A 1 274 ? -11.086 12.307 2.038 1.00 92.81 274 ARG A CA 1
ATOM 2203 C C . ARG A 1 274 ? -10.666 10.830 1.903 1.00 92.81 274 ARG A C 1
ATOM 2205 O O . ARG A 1 274 ? -11.018 10.213 0.890 1.00 92.81 274 ARG A O 1
ATOM 2212 N N . PRO A 1 275 ? -9.906 10.227 2.838 1.00 93.00 275 PRO A N 1
ATOM 2213 C CA . PRO A 1 275 ? -9.563 8.809 2.780 1.00 93.00 275 PRO A CA 1
ATOM 2214 C C . PRO A 1 275 ? -10.794 7.910 2.960 1.00 93.00 275 PRO A C 1
ATOM 2216 O O . PRO A 1 275 ? -10.918 6.932 2.223 1.00 93.00 275 PRO A O 1
ATOM 2219 N N . ALA A 1 276 ? -11.746 8.266 3.831 1.00 91.56 276 ALA A N 1
ATOM 2220 C CA . ALA A 1 276 ? -12.968 7.482 4.024 1.00 91.56 276 ALA A CA 1
ATOM 2221 C C . ALA A 1 276 ? -13.823 7.391 2.745 1.00 91.56 276 ALA A C 1
ATOM 2223 O O . ALA A 1 276 ? -14.261 6.305 2.364 1.00 91.56 276 ALA A O 1
ATOM 2224 N N . ARG A 1 277 ? -13.996 8.507 2.020 1.00 94.62 277 ARG A N 1
ATOM 2225 C CA . ARG A 1 277 ? -14.710 8.560 0.729 1.00 94.62 277 ARG A CA 1
ATOM 2226 C C . ARG A 1 277 ? -14.029 7.697 -0.334 1.00 94.62 277 ARG A C 1
ATOM 2228 O O . ARG A 1 277 ? -14.706 6.988 -1.076 1.00 94.62 277 ARG A O 1
ATOM 2235 N N . ARG A 1 278 ? -12.691 7.725 -0.398 1.00 90.50 278 ARG A N 1
ATOM 2236 C CA . ARG A 1 278 ? -11.911 6.866 -1.308 1.00 90.50 278 ARG A CA 1
ATOM 2237 C C . ARG A 1 278 ? -12.114 5.385 -0.985 1.00 90.50 278 ARG A C 1
ATOM 2239 O O . ARG A 1 278 ? -12.403 4.609 -1.890 1.00 90.50 278 ARG A O 1
ATOM 2246 N N . ALA A 1 279 ? -12.031 5.007 0.289 1.00 88.69 279 ALA A N 1
ATOM 2247 C CA . ALA A 1 279 ? -12.247 3.627 0.722 1.00 88.69 279 ALA A CA 1
ATOM 2248 C C . ALA A 1 279 ? -13.681 3.139 0.437 1.00 88.69 279 ALA A C 1
ATOM 2250 O O . ALA A 1 279 ? -13.866 2.016 -0.032 1.00 88.69 279 ALA A O 1
ATOM 2251 N N . ALA A 1 280 ? -14.693 3.986 0.661 1.00 90.38 280 ALA A N 1
ATOM 2252 C CA . ALA A 1 280 ? -16.089 3.660 0.370 1.00 90.38 280 ALA A CA 1
ATOM 2253 C C . ALA A 1 280 ? -16.343 3.447 -1.133 1.00 90.38 280 ALA A C 1
ATOM 2255 O O . ALA A 1 280 ? -16.989 2.465 -1.491 1.00 90.38 280 ALA A O 1
ATOM 2256 N N . ARG A 1 281 ? -15.765 4.289 -2.010 1.00 89.12 281 ARG A N 1
ATOM 2257 C CA . ARG A 1 281 ? -15.832 4.104 -3.475 1.00 89.12 281 ARG A CA 1
ATOM 2258 C C . ARG A 1 281 ? -15.291 2.750 -3.913 1.00 89.12 281 ARG A C 1
ATOM 2260 O O . ARG A 1 281 ? -15.919 2.079 -4.722 1.00 89.12 281 ARG A O 1
ATOM 2267 N N . VAL A 1 282 ? -14.136 2.352 -3.377 1.00 87.12 282 VAL A N 1
ATOM 2268 C CA . VAL A 1 282 ? -13.539 1.052 -3.702 1.00 87.12 282 VAL A CA 1
ATOM 2269 C C . VAL A 1 282 ? -14.468 -0.073 -3.259 1.00 87.12 282 VAL A C 1
ATOM 2271 O O . VAL A 1 282 ? -14.777 -0.933 -4.070 1.00 87.12 282 VAL A O 1
ATOM 2274 N N . ARG A 1 283 ? -14.960 -0.034 -2.014 1.00 85.69 283 ARG A N 1
ATOM 2275 C CA . ARG A 1 283 ? -15.838 -1.069 -1.446 1.00 85.69 283 ARG A CA 1
ATOM 2276 C C . ARG A 1 283 ? -17.139 -1.249 -2.234 1.00 85.69 283 ARG A C 1
ATOM 2278 O O . ARG A 1 283 ? -17.531 -2.380 -2.490 1.00 85.69 283 ARG A O 1
ATOM 2285 N N . GLU A 1 284 ? -17.797 -0.158 -2.616 1.00 86.69 284 GLU A N 1
ATOM 2286 C CA . GLU A 1 284 ? -19.036 -0.213 -3.409 1.00 86.69 284 GLU A CA 1
ATOM 2287 C C . GLU A 1 284 ? -18.767 -0.652 -4.864 1.00 86.69 284 GLU A C 1
ATOM 2289 O O . GLU A 1 284 ? -19.564 -1.386 -5.453 1.00 86.69 284 GLU A O 1
ATOM 2294 N N . GLY A 1 285 ? -17.605 -0.291 -5.421 1.00 74.81 285 GLY A N 1
ATOM 2295 C CA . GLY A 1 285 ? -17.140 -0.776 -6.725 1.00 74.81 285 GLY A CA 1
ATOM 2296 C C . GLY A 1 285 ? -16.858 -2.284 -6.757 1.00 74.81 285 GLY A C 1
ATOM 2297 O O . GLY A 1 285 ? -17.156 -2.946 -7.745 1.00 74.81 285 GLY A O 1
ATOM 2298 N N . THR A 1 286 ? -16.329 -2.874 -5.681 1.00 70.19 286 THR A N 1
ATOM 2299 C CA . THR A 1 286 ? -16.135 -4.334 -5.609 1.00 70.19 286 THR A CA 1
ATOM 2300 C C . THR A 1 286 ? -17.432 -5.106 -5.373 1.00 70.19 286 THR A C 1
ATOM 2302 O O . THR A 1 286 ? -17.564 -6.224 -5.871 1.00 70.19 286 THR A O 1
ATOM 2305 N N . ASP A 1 287 ? -18.387 -4.540 -4.631 1.00 60.84 287 ASP A N 1
ATOM 2306 C CA . ASP A 1 287 ? -19.685 -5.181 -4.370 1.00 60.84 287 ASP A CA 1
ATOM 2307 C C . ASP A 1 287 ? -20.572 -5.234 -5.621 1.00 60.84 287 ASP A C 1
ATOM 2309 O O . ASP A 1 287 ? -21.311 -6.198 -5.816 1.00 60.84 287 ASP A O 1
ATOM 2313 N N . THR A 1 288 ? -20.461 -4.233 -6.498 1.00 59.72 288 THR A N 1
ATOM 2314 C CA . THR A 1 288 ? -21.139 -4.219 -7.805 1.00 59.72 288 THR A CA 1
ATOM 2315 C C . THR A 1 288 ? -20.567 -5.270 -8.756 1.00 59.72 288 THR A C 1
ATOM 2317 O O . THR A 1 288 ? -21.334 -5.990 -9.385 1.00 59.72 288 THR A O 1
ATOM 2320 N N . VAL A 1 289 ? -19.242 -5.452 -8.786 1.00 56.59 289 VAL A N 1
ATOM 2321 C CA . VAL A 1 289 ? -18.575 -6.491 -9.600 1.00 56.59 289 VAL A CA 1
ATOM 2322 C C . VAL A 1 289 ? -18.859 -7.917 -9.105 1.00 56.59 289 VAL A C 1
ATOM 2324 O O . VAL A 1 289 ? -18.806 -8.853 -9.888 1.00 56.59 289 VAL A O 1
ATOM 2327 N N . ARG A 1 290 ? -19.167 -8.118 -7.817 1.00 47.34 290 ARG A N 1
ATOM 2328 C CA . ARG A 1 290 ? -19.525 -9.445 -7.270 1.00 47.34 290 ARG A CA 1
ATOM 2329 C C . ARG A 1 290 ? -20.983 -9.851 -7.489 1.00 47.34 290 ARG A C 1
ATOM 2331 O O . ARG A 1 290 ? -21.311 -11.010 -7.246 1.00 47.34 290 ARG A O 1
ATOM 2338 N N . ARG A 1 291 ? -21.858 -8.910 -7.852 1.00 49.06 291 ARG A N 1
ATOM 2339 C CA . ARG A 1 291 ? -23.299 -9.148 -8.042 1.00 49.06 291 ARG A CA 1
ATOM 2340 C C . ARG A 1 291 ? -23.741 -9.158 -9.510 1.00 49.06 291 ARG A C 1
ATOM 2342 O O . ARG A 1 291 ? -24.914 -9.429 -9.747 1.00 49.06 291 ARG A O 1
ATOM 2349 N N . GLY A 1 292 ? -22.848 -8.841 -10.448 1.00 39.41 292 GLY A N 1
ATOM 2350 C CA . GLY A 1 292 ? -23.059 -8.985 -11.894 1.00 39.41 292 GLY A CA 1
ATOM 2351 C C . GLY A 1 292 ? -22.348 -10.218 -12.422 1.00 39.41 292 GLY A C 1
ATOM 2352 O O . GLY A 1 292 ? -22.915 -10.854 -13.332 1.00 39.41 292 GLY A O 1
#

Sequence (292 aa):
MGTLLGNAPQESEADDEAAPGSVVAFPYDRMTVDQFRHRFPRARWRDDIKAWWVPGKTASRRIGRWLAEQEAEADAHADARGRDAFAFEPIVSPYLEIGRAGFQIRTPYSKTVVEELREIRFARWDGDLRLWHVPFRSFEDLRSHWTAIEAAARRNEPAERARRAEARKGSEDELKAKARSTERRKRRYPVLPDALPPPGVPVAISYGIVVFTEITGELVDPAAVSDLYPGATENHVWGLWRAPSLKELLSTWPAKAVPDPPGDWWLPTIEELRPARRAARVREGTDTVRRG

Organism: NCBI:txid2901226

pLDDT: mean 79.6, std 15.92, range [26.28, 95.5]

Radius of gyration: 30.16 Å; chains: 1; bounding box: 61×44×108 Å

Foldseek 3Di:
DDDDDDDDDPDDPPPVVPFDKDKDDDDDDPVVVVVVCVQQVPWDQDPVVRTIIGTDPCHVVSVVVVVLVVVCVVVVVLLVVLVVVCVVPPDDDPQWDADPFAIKGHFDDDPQLVVLQVVQPPWDADPVVRIIGHGSSSNVSCVVSVVSNRVRRVCRPPVNVVVVVVVCPPPPVVVLVVVLVVVVVQQKAWAAPVDDDDAPAWKAAPVATWHFHDFPQAFDDCVVCCSPPVPHDRRTTITHIDQDALVRLVPADADPDADVVHHRIGRHHPVRSVVSNVVNVVVVVVVVVVVD